Protein AF-A0A2G6J3D4-F1 (afdb_monomer_lite)

Foldseek 3Di:
DDPDPPVVVVVVVVVVVVCCVVVVVVVVVPPPPPDPPDPDDPPDDDDDDDDDDDDDDDDDDDDDDDDDDDDDDDDPPDDDDDDDDDDDDDDDDDDDDDDDDDDDDDDDDPDDPPPDPPDDPDLVPVVVVVPPAWKWKQQADDPPAWWFFADDDAAAAADDCCVHTVPGDTPDGHHRYHPDIWTFPHFYDHPRHTFKTFTWDADPVRDIDTGMTTCDDPPDHIDMDTPDD

Radius of gyration: 31.66 Å; chains: 1; bounding box: 60×83×90 Å

Structure (mmCIF, N/CA/C/O backbone):
data_AF-A0A2G6J3D4-F1
#
_entry.id   AF-A0A2G6J3D4-F1
#
loop_
_atom_site.group_PDB
_atom_site.id
_atom_site.type_symbol
_atom_site.label_atom_id
_atom_site.label_alt_id
_atom_site.label_comp_id
_atom_site.label_asym_id
_atom_site.label_entity_id
_atom_site.label_seq_id
_atom_site.pdbx_PDB_ins_code
_atom_site.Cartn_x
_atom_site.Cartn_y
_atom_site.Cartn_z
_atom_site.occupancy
_atom_site.B_iso_or_equiv
_atom_site.auth_seq_id
_atom_site.auth_comp_id
_atom_site.auth_asym_id
_atom_site.auth_atom_id
_atom_site.pdbx_PDB_model_num
ATOM 1 N N . MET A 1 1 ? -1.236 21.724 45.227 1.00 51.91 1 MET A N 1
ATOM 2 C CA . MET A 1 1 ? 0.135 21.160 45.211 1.00 51.91 1 MET A CA 1
ATOM 3 C C . MET A 1 1 ? 0.034 19.642 45.242 1.00 51.91 1 MET A C 1
ATOM 5 O O . MET A 1 1 ? -0.210 19.078 46.303 1.00 51.91 1 MET A O 1
ATOM 9 N N . ALA A 1 2 ? 0.128 18.982 44.087 1.00 61.84 2 ALA A N 1
ATOM 10 C CA . ALA A 1 2 ? 0.076 17.524 44.020 1.00 61.84 2 ALA A CA 1
ATOM 11 C C . ALA A 1 2 ? 1.350 16.939 44.653 1.00 61.84 2 ALA A C 1
ATOM 13 O O . ALA A 1 2 ? 2.460 17.276 44.238 1.00 61.84 2 ALA A O 1
ATOM 14 N N . ARG A 1 3 ? 1.206 16.084 45.676 1.00 68.69 3 ARG A N 1
ATOM 15 C CA . ARG A 1 3 ? 2.323 15.298 46.225 1.00 68.69 3 ARG A CA 1
ATOM 16 C C . ARG A 1 3 ? 2.725 14.264 45.182 1.00 68.69 3 ARG A C 1
ATOM 18 O O . ARG A 1 3 ? 2.211 13.150 45.169 1.00 68.69 3 ARG A O 1
ATOM 25 N N . MET A 1 4 ? 3.615 14.655 44.280 1.00 79.00 4 MET A N 1
ATOM 26 C CA . MET A 1 4 ? 4.152 13.752 43.276 1.00 79.00 4 MET A CA 1
ATOM 27 C C . MET A 1 4 ? 4.941 12.651 43.986 1.00 79.00 4 MET A C 1
ATOM 29 O O . MET A 1 4 ? 5.837 12.911 44.792 1.00 79.00 4 MET A O 1
ATOM 33 N N . ASN A 1 5 ? 4.530 11.408 43.750 1.00 82.69 5 ASN A N 1
ATOM 34 C CA . ASN A 1 5 ? 5.028 10.254 44.475 1.00 82.69 5 ASN A CA 1
ATOM 35 C C . ASN A 1 5 ? 6.523 10.076 44.168 1.00 82.69 5 ASN A C 1
ATOM 37 O O . ASN A 1 5 ? 6.907 9.948 43.005 1.00 82.69 5 ASN A O 1
ATOM 41 N N . LYS A 1 6 ? 7.378 10.060 45.199 1.00 87.62 6 LYS A N 1
ATOM 42 C CA . LYS A 1 6 ? 8.846 9.981 45.053 1.00 87.62 6 LYS A CA 1
ATOM 43 C C . LYS A 1 6 ? 9.282 8.793 44.181 1.00 87.62 6 LYS A C 1
ATOM 45 O O . LYS A 1 6 ? 10.283 8.876 43.480 1.00 87.62 6 LYS A O 1
ATOM 50 N N . ARG A 1 7 ? 8.488 7.715 44.177 1.00 87.56 7 ARG A N 1
ATOM 51 C CA . ARG A 1 7 ? 8.688 6.532 43.326 1.00 87.56 7 ARG A CA 1
ATOM 52 C C . ARG A 1 7 ? 8.512 6.824 41.830 1.00 87.56 7 ARG A C 1
ATOM 54 O O . ARG A 1 7 ? 9.299 6.330 41.035 1.00 87.56 7 ARG A O 1
ATOM 61 N N . LEU A 1 8 ? 7.549 7.667 41.453 1.00 90.06 8 LEU A N 1
ATOM 62 C CA . LEU A 1 8 ? 7.312 8.052 40.057 1.00 90.06 8 LEU A CA 1
ATOM 63 C C . LEU A 1 8 ? 8.479 8.879 39.500 1.00 90.06 8 LEU A C 1
ATOM 65 O O . LEU A 1 8 ? 8.914 8.659 38.375 1.00 90.06 8 LEU A O 1
ATOM 69 N N . LEU A 1 9 ? 9.031 9.783 40.316 1.00 90.06 9 LEU A N 1
ATOM 70 C CA . LEU A 1 9 ? 10.193 10.595 39.942 1.00 90.06 9 LEU A CA 1
ATOM 71 C C . LEU A 1 9 ? 11.435 9.739 39.659 1.00 90.06 9 LEU A C 1
ATOM 73 O O . LEU A 1 9 ? 12.157 10.006 38.703 1.00 90.06 9 LEU A O 1
ATOM 77 N N . ILE A 1 10 ? 11.653 8.686 40.452 1.00 93.62 10 ILE A N 1
ATOM 78 C CA . ILE A 1 10 ? 12.764 7.749 40.240 1.00 93.62 10 ILE A CA 1
ATOM 79 C C . ILE A 1 10 ? 12.568 6.965 38.935 1.00 93.62 10 ILE A C 1
ATOM 81 O O . ILE A 1 10 ? 13.510 6.851 38.157 1.00 93.62 10 ILE A O 1
ATOM 85 N N . ILE A 1 11 ? 11.354 6.479 38.655 1.00 93.19 11 ILE A N 1
ATOM 86 C CA . ILE A 1 11 ? 11.057 5.739 37.416 1.00 93.19 11 ILE A CA 1
ATOM 87 C C . ILE A 1 11 ? 11.283 6.625 36.184 1.00 93.19 11 ILE A C 1
ATOM 89 O O . ILE A 1 11 ? 11.946 6.201 35.241 1.00 93.19 11 ILE A O 1
ATOM 93 N N . LEU A 1 12 ? 10.799 7.871 36.212 1.00 93.94 12 LEU A N 1
ATOM 94 C CA . LEU A 1 12 ? 10.998 8.821 35.113 1.00 93.94 12 LEU A CA 1
ATOM 95 C C . LEU A 1 12 ? 12.480 9.149 34.895 1.00 93.94 12 LEU A C 1
ATOM 97 O O . LEU A 1 12 ? 12.926 9.205 33.751 1.00 93.94 12 LEU A O 1
ATOM 101 N N . ALA A 1 13 ? 13.255 9.314 35.970 1.00 94.56 13 ALA A N 1
ATOM 102 C CA . ALA A 1 13 ? 14.690 9.565 35.869 1.00 94.56 13 ALA A CA 1
ATOM 103 C C . ALA A 1 13 ? 15.438 8.378 35.241 1.00 94.56 13 ALA A C 1
ATOM 105 O O . ALA A 1 13 ? 16.264 8.575 34.351 1.00 94.56 13 ALA A O 1
ATOM 106 N N . VAL A 1 14 ? 15.117 7.144 35.646 1.00 95.81 14 VAL A N 1
ATOM 107 C CA . VAL A 1 14 ? 15.716 5.935 35.058 1.00 95.81 14 VAL A CA 1
ATOM 108 C C . VAL A 1 14 ? 15.348 5.810 33.578 1.00 95.81 14 VAL A C 1
ATOM 110 O O . VAL A 1 14 ? 16.225 5.544 32.759 1.00 95.81 14 VAL A O 1
ATOM 113 N N . PHE A 1 15 ? 14.086 6.067 33.215 1.00 94.75 15 PHE A N 1
ATOM 114 C CA . PHE A 1 15 ? 13.631 6.002 31.825 1.00 94.75 15 PHE A CA 1
ATOM 115 C C . PHE A 1 15 ? 14.317 7.053 30.945 1.00 94.75 15 PHE A C 1
ATOM 117 O O . PHE A 1 15 ? 14.749 6.739 29.840 1.00 94.75 15 PHE A O 1
ATOM 124 N N . ALA A 1 16 ? 14.485 8.281 31.445 1.00 94.25 16 ALA A N 1
ATOM 125 C CA . ALA A 1 16 ? 15.183 9.344 30.725 1.00 94.25 16 ALA A CA 1
ATOM 126 C C . ALA A 1 16 ? 16.657 8.992 30.463 1.00 94.25 16 ALA A C 1
ATOM 128 O O . ALA A 1 16 ? 17.141 9.181 29.349 1.00 94.25 16 ALA A O 1
ATOM 129 N N . VAL A 1 17 ? 17.361 8.426 31.451 1.00 94.56 17 VAL A N 1
ATOM 130 C CA . VAL A 1 17 ? 18.752 7.973 31.276 1.00 94.56 17 VAL A CA 1
ATOM 131 C C . VAL A 1 17 ? 18.833 6.848 30.244 1.00 94.56 17 VAL A C 1
ATOM 133 O O . VAL A 1 17 ? 19.664 6.908 29.339 1.00 94.56 17 VAL A O 1
ATOM 136 N N . TRP A 1 18 ? 17.944 5.854 30.329 1.00 92.44 18 TRP A N 1
ATOM 137 C CA . TRP A 1 18 ? 17.901 4.750 29.366 1.00 92.44 18 TRP A CA 1
ATOM 138 C C . TRP A 1 18 ? 17.589 5.231 27.948 1.00 92.44 18 TRP A C 1
ATOM 140 O O . TRP A 1 18 ? 18.206 4.770 26.992 1.00 92.44 18 TRP A O 1
ATOM 150 N N . PHE A 1 19 ? 16.681 6.200 27.813 1.00 92.12 19 PHE A N 1
ATOM 151 C CA . PHE A 1 19 ? 16.340 6.796 26.530 1.00 92.12 19 PHE A CA 1
ATOM 152 C C . PHE A 1 19 ? 17.537 7.531 25.922 1.00 92.12 19 PHE A C 1
ATOM 154 O O . PHE A 1 19 ? 17.851 7.287 24.766 1.00 92.12 19 PHE A O 1
ATOM 161 N N . VAL A 1 20 ? 18.259 8.356 26.690 1.00 89.62 20 VAL A N 1
ATOM 162 C CA . VAL A 1 20 ? 19.449 9.076 26.194 1.00 89.62 20 VAL A CA 1
ATOM 163 C C . VAL A 1 20 ? 20.563 8.112 25.778 1.00 89.62 20 VAL A C 1
ATOM 165 O O . VAL A 1 20 ? 21.155 8.292 24.715 1.00 89.62 20 VAL A O 1
ATOM 168 N N . VAL A 1 21 ? 20.828 7.067 26.569 1.00 86.56 21 VAL A N 1
ATOM 169 C CA . VAL A 1 21 ? 21.853 6.062 26.238 1.00 86.56 21 VAL A CA 1
ATOM 170 C C . VAL A 1 21 ? 21.442 5.243 25.011 1.00 86.56 21 VAL A C 1
ATOM 172 O O . VAL A 1 21 ? 22.241 5.079 24.092 1.00 86.56 21 VAL A O 1
ATOM 175 N N . GLY A 1 22 ? 20.190 4.781 24.951 1.00 84.12 22 GLY A N 1
ATOM 176 C CA . GLY A 1 22 ? 19.670 4.006 23.823 1.00 84.12 22 GLY A CA 1
ATOM 177 C C . GLY A 1 22 ? 19.647 4.803 22.518 1.00 84.12 22 GLY A C 1
ATOM 178 O O . GLY A 1 22 ? 20.176 4.338 21.509 1.00 84.12 22 GLY A O 1
ATOM 179 N N . TYR A 1 23 ? 19.112 6.030 22.545 1.00 80.50 23 TYR A N 1
ATOM 180 C CA . TYR A 1 23 ? 19.079 6.900 21.366 1.00 80.50 23 TYR A CA 1
ATOM 181 C C . TYR A 1 23 ? 20.485 7.324 20.925 1.00 80.50 23 TYR A C 1
ATOM 183 O O . TYR A 1 23 ? 20.772 7.327 19.727 1.00 80.50 23 TYR A O 1
ATOM 191 N N . GLY A 1 24 ? 21.384 7.640 21.864 1.00 73.31 24 GLY A N 1
ATOM 192 C CA . GLY A 1 24 ? 22.758 8.038 21.550 1.00 73.31 24 GLY A CA 1
ATOM 193 C C . GLY A 1 24 ? 23.539 6.957 20.797 1.00 73.31 24 GLY A C 1
ATOM 194 O O . GLY A 1 24 ? 24.234 7.263 19.829 1.00 73.31 24 GLY A O 1
ATOM 195 N N . VAL A 1 25 ? 23.368 5.683 21.168 1.00 73.69 25 VAL A N 1
ATOM 196 C CA . VAL A 1 25 ? 24.040 4.557 20.494 1.00 73.69 25 VAL A CA 1
ATOM 197 C C . VAL A 1 25 ? 23.510 4.349 19.072 1.00 73.69 25 VAL A C 1
ATOM 199 O O . VAL A 1 25 ? 24.303 4.131 18.157 1.00 73.69 25 VAL A O 1
ATOM 202 N N . THR A 1 26 ? 22.202 4.495 18.837 1.00 67.25 26 THR A N 1
ATOM 203 C CA . THR A 1 26 ? 21.648 4.401 17.473 1.00 67.25 26 THR A CA 1
ATOM 204 C C . THR A 1 26 ? 22.141 5.503 16.534 1.00 67.25 26 THR A C 1
ATOM 206 O O . THR A 1 26 ? 22.295 5.252 15.341 1.00 67.25 26 THR A O 1
ATOM 209 N N . TYR A 1 27 ? 22.447 6.700 17.045 1.00 63.00 27 TYR A N 1
ATOM 210 C CA . TYR A 1 27 ? 22.979 7.785 16.212 1.00 63.00 27 TYR A CA 1
ATOM 211 C C . TYR A 1 27 ? 24.455 7.592 15.829 1.00 63.00 27 TYR A C 1
ATOM 213 O O . TYR A 1 27 ? 24.865 8.037 14.756 1.00 63.00 27 TYR A O 1
ATOM 221 N N . LEU A 1 28 ? 25.245 6.886 16.645 1.00 57.41 28 LEU A N 1
ATOM 222 C CA . LEU A 1 28 ? 26.659 6.632 16.340 1.00 57.41 28 LEU A CA 1
ATOM 223 C C . LEU A 1 28 ? 26.864 5.582 15.235 1.00 57.41 28 LEU A C 1
ATOM 225 O O . LEU A 1 28 ? 27.875 5.628 14.543 1.00 57.41 28 LEU A O 1
ATOM 229 N N . VAL A 1 29 ? 25.903 4.680 15.010 1.00 57.94 29 VAL A N 1
ATOM 230 C CA . VAL A 1 29 ? 25.996 3.645 13.957 1.00 57.94 29 VAL A CA 1
ATOM 231 C C . VAL A 1 29 ? 25.564 4.167 12.574 1.00 57.94 29 VAL A C 1
ATOM 233 O O . VAL A 1 29 ? 25.936 3.601 11.552 1.00 57.94 29 VAL A O 1
ATOM 236 N N . VAL A 1 30 ? 24.840 5.290 12.511 1.00 54.59 30 VAL A N 1
ATOM 237 C CA . VAL A 1 30 ? 24.367 5.926 11.258 1.00 54.59 30 VAL A CA 1
ATOM 238 C C . VAL A 1 30 ? 25.272 7.098 10.837 1.00 54.59 30 VAL A C 1
ATOM 240 O O . VAL A 1 30 ? 24.863 7.995 10.111 1.00 54.59 30 VAL A O 1
ATOM 243 N N . SER A 1 31 ? 26.527 7.114 11.287 1.00 50.69 31 SER A N 1
ATOM 244 C CA . SER A 1 31 ? 27.520 8.116 10.868 1.00 50.69 31 SER A CA 1
ATOM 245 C C . SER A 1 31 ? 28.744 7.478 10.218 1.00 50.69 31 SER A C 1
ATOM 247 O O . SER A 1 31 ? 29.851 7.971 10.401 1.00 50.69 31 SER A O 1
ATOM 249 N N . ASP A 1 32 ? 28.559 6.393 9.461 1.00 49.47 32 ASP A N 1
ATOM 250 C CA . ASP A 1 32 ? 29.569 5.971 8.490 1.00 49.47 32 ASP A CA 1
ATOM 251 C C . ASP A 1 32 ? 29.311 6.743 7.180 1.00 49.47 32 ASP A C 1
ATOM 253 O O . ASP A 1 32 ? 28.344 6.433 6.467 1.00 49.47 32 ASP A O 1
ATOM 257 N N . PRO A 1 33 ? 30.064 7.822 6.881 1.00 57.75 33 PRO A N 1
ATOM 258 C CA . PRO A 1 33 ? 29.996 8.469 5.585 1.00 57.75 33 PRO A CA 1
ATOM 259 C C . PRO A 1 33 ? 30.490 7.453 4.558 1.00 57.75 33 PRO A C 1
ATOM 261 O O . PRO A 1 33 ? 31.688 7.227 4.407 1.00 57.75 33 PRO A O 1
ATOM 264 N N . GLY A 1 34 ? 29.540 6.810 3.874 1.00 58.75 34 GLY A N 1
ATOM 265 C CA . GLY A 1 34 ? 29.844 5.886 2.791 1.00 58.75 34 GLY A CA 1
ATOM 266 C C . GLY A 1 34 ? 30.882 6.504 1.845 1.00 58.75 34 GLY A C 1
ATOM 267 O O . GLY A 1 34 ? 30.816 7.709 1.585 1.00 58.75 34 GLY A O 1
ATOM 268 N N . PRO A 1 35 ? 31.846 5.707 1.355 1.00 63.84 35 PRO A N 1
ATOM 269 C CA . PRO A 1 35 ? 33.002 6.216 0.635 1.00 63.84 35 PRO A CA 1
ATOM 270 C C . PRO A 1 35 ? 32.539 7.096 -0.523 1.00 63.84 35 PRO A C 1
ATOM 272 O O . PRO A 1 35 ? 31.742 6.656 -1.360 1.00 63.84 35 PRO A O 1
ATOM 275 N N . GLU A 1 36 ? 33.027 8.339 -0.550 1.00 52.88 36 GLU A N 1
ATOM 276 C CA . GLU A 1 36 ? 32.899 9.232 -1.695 1.00 52.88 36 GLU A CA 1
ATOM 277 C C . GLU A 1 36 ? 33.278 8.444 -2.946 1.00 52.88 36 GLU A C 1
ATOM 279 O O . GLU A 1 36 ? 34.435 8.074 -3.156 1.00 52.88 36 GLU A O 1
ATOM 284 N N . ARG A 1 37 ? 32.280 8.142 -3.779 1.00 54.28 37 ARG A N 1
ATOM 285 C CA . ARG A 1 37 ? 32.533 7.614 -5.112 1.00 54.28 37 ARG A CA 1
ATOM 286 C C . ARG A 1 37 ? 33.239 8.715 -5.882 1.00 54.28 37 ARG A C 1
ATOM 288 O O . ARG A 1 37 ? 32.597 9.638 -6.375 1.00 54.28 37 ARG A O 1
ATOM 295 N N . THR A 1 38 ? 34.557 8.597 -5.985 1.00 71.31 38 THR A N 1
ATOM 296 C CA . THR A 1 38 ? 35.348 9.321 -6.970 1.00 71.31 38 THR A CA 1
ATOM 297 C C . THR A 1 38 ? 34.689 9.105 -8.336 1.00 71.31 38 THR A C 1
ATOM 299 O O . THR A 1 38 ? 34.501 7.949 -8.731 1.00 71.31 38 THR A O 1
ATOM 302 N N . PRO A 1 39 ? 34.275 10.163 -9.053 1.00 61.38 39 PRO A N 1
ATOM 303 C CA . PRO A 1 39 ? 33.737 10.006 -10.393 1.00 61.38 39 PRO A CA 1
ATOM 304 C C . PRO A 1 39 ? 34.817 9.361 -11.263 1.00 61.38 39 PRO A C 1
ATOM 306 O O . PRO A 1 39 ? 35.924 9.884 -11.387 1.00 61.38 39 PRO A O 1
ATOM 309 N N . ALA A 1 40 ? 34.506 8.187 -11.812 1.00 58.06 40 ALA A N 1
ATOM 310 C CA . ALA A 1 40 ? 35.390 7.490 -12.729 1.00 58.06 40 ALA A CA 1
ATOM 311 C C . ALA A 1 40 ? 35.724 8.425 -13.898 1.00 58.06 40 ALA A C 1
ATOM 313 O O . ALA A 1 40 ? 34.827 8.982 -14.538 1.00 58.06 40 ALA A O 1
ATOM 314 N N . ALA A 1 41 ? 37.020 8.616 -14.143 1.00 64.31 41 ALA A N 1
ATOM 315 C CA . ALA A 1 41 ? 37.507 9.368 -15.285 1.00 64.31 41 ALA A CA 1
ATOM 316 C C . ALA A 1 41 ? 36.928 8.768 -16.582 1.00 64.31 41 ALA A C 1
ATOM 318 O O . ALA A 1 41 ? 36.895 7.540 -16.716 1.00 64.31 41 ALA A O 1
ATOM 319 N N . PRO A 1 42 ? 36.477 9.599 -17.538 1.00 59.66 42 PRO A N 1
ATOM 320 C CA . PRO A 1 42 ? 35.978 9.108 -18.811 1.00 59.66 42 PRO A CA 1
ATOM 321 C C . PRO A 1 42 ? 37.102 8.362 -19.530 1.00 59.66 42 PRO A C 1
ATOM 323 O O . PRO A 1 42 ? 38.126 8.939 -19.898 1.00 59.66 42 PRO A O 1
ATOM 326 N N . THR A 1 43 ? 36.920 7.056 -19.707 1.00 58.53 43 THR A N 1
ATOM 327 C CA . THR A 1 43 ? 37.820 6.223 -20.500 1.00 58.53 43 THR A CA 1
ATOM 328 C C . THR A 1 43 ? 37.548 6.533 -21.969 1.00 58.53 43 THR A C 1
ATOM 330 O O . THR A 1 43 ? 36.624 5.999 -22.575 1.00 58.53 43 THR A O 1
ATOM 333 N N . VAL A 1 44 ? 38.315 7.471 -22.525 1.00 58.00 44 VAL A N 1
ATOM 334 C CA . VAL A 1 44 ? 38.368 7.726 -23.967 1.00 58.00 44 VAL A CA 1
ATOM 335 C C . VAL A 1 44 ? 39.123 6.555 -24.592 1.00 58.00 44 VAL A C 1
ATOM 337 O O . VAL A 1 44 ? 40.336 6.436 -24.431 1.00 58.00 44 VAL A O 1
ATOM 340 N N . GLY A 1 45 ? 38.391 5.652 -25.242 1.00 57.66 45 GLY A N 1
ATOM 341 C CA . GLY A 1 45 ? 38.985 4.597 -26.056 1.00 57.66 45 GLY A CA 1
ATOM 342 C C . GLY A 1 45 ? 39.672 5.202 -27.287 1.00 57.66 45 GLY A C 1
ATOM 343 O O . GLY A 1 45 ? 39.090 6.092 -27.914 1.00 57.66 45 GLY A O 1
ATOM 344 N N . PRO A 1 46 ? 40.892 4.766 -27.634 1.00 65.62 46 PRO A N 1
ATOM 345 C CA . PRO A 1 46 ? 41.476 5.064 -28.927 1.00 65.62 46 PRO A CA 1
ATOM 346 C C . PRO A 1 46 ? 40.841 4.138 -29.971 1.00 65.62 46 PRO A C 1
ATOM 348 O O . PRO A 1 46 ? 4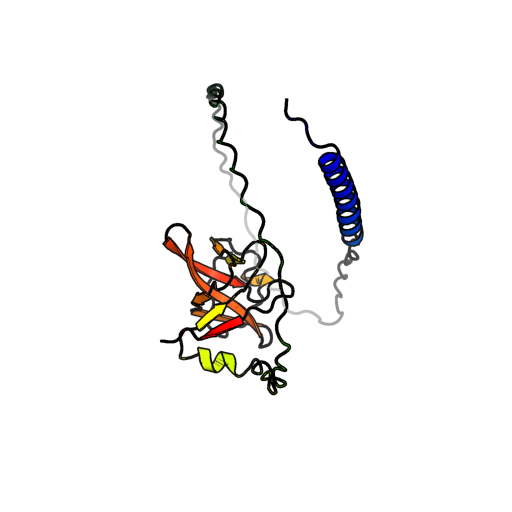0.575 2.978 -29.672 1.00 65.62 46 PRO A O 1
ATOM 351 N N . ASP A 1 47 ? 40.611 4.683 -31.165 1.00 48.97 47 ASP A N 1
ATOM 352 C CA . ASP A 1 47 ? 40.352 4.010 -32.452 1.00 48.97 47 ASP A CA 1
ATOM 353 C C . ASP A 1 47 ? 38.999 4.367 -33.084 1.00 48.97 47 ASP A C 1
ATOM 355 O O . ASP A 1 47 ? 37.943 3.839 -32.744 1.00 48.97 47 ASP A O 1
ATOM 359 N N . GLY A 1 48 ? 39.057 5.266 -34.072 1.00 43.19 48 GLY A N 1
ATOM 360 C CA . GLY A 1 48 ? 37.940 5.573 -34.965 1.00 43.19 48 GLY A CA 1
ATOM 361 C C . GLY A 1 48 ? 38.104 6.906 -35.688 1.00 43.19 48 GLY A C 1
ATOM 362 O O . GLY A 1 48 ? 37.557 7.916 -35.263 1.00 43.19 48 GLY A O 1
ATOM 363 N N . ALA A 1 49 ? 38.900 6.893 -36.755 1.00 51.19 49 ALA A N 1
ATOM 364 C CA . ALA A 1 49 ? 39.251 8.015 -37.626 1.00 51.19 49 ALA A CA 1
ATOM 365 C C . ALA A 1 49 ? 38.038 8.595 -38.417 1.00 51.19 49 ALA A C 1
ATOM 367 O O . ALA A 1 49 ? 36.951 8.019 -38.383 1.00 51.19 49 ALA A O 1
ATOM 368 N N . PRO A 1 50 ? 38.211 9.751 -39.094 1.00 60.84 50 PRO A N 1
ATOM 369 C CA . PRO A 1 50 ? 37.170 10.749 -39.338 1.00 60.84 50 PRO A CA 1
ATOM 370 C C . PRO A 1 50 ? 36.432 10.552 -40.662 1.00 60.84 50 PRO A C 1
ATOM 372 O O . PRO A 1 50 ? 37.035 10.107 -41.631 1.00 60.84 50 PRO A O 1
ATOM 375 N N . ASP A 1 51 ? 35.186 11.030 -40.741 1.00 40.66 51 ASP A N 1
ATOM 376 C CA . ASP A 1 51 ? 34.640 11.465 -42.025 1.00 40.66 51 ASP A CA 1
ATOM 377 C C . ASP A 1 51 ? 33.581 12.572 -41.916 1.00 40.66 51 ASP A C 1
ATOM 379 O O . ASP A 1 51 ? 32.704 12.572 -41.055 1.00 40.66 51 ASP A O 1
ATOM 383 N N . ALA A 1 52 ? 33.704 13.489 -42.877 1.00 45.88 52 ALA A N 1
ATOM 384 C CA . ALA A 1 52 ? 32.729 14.449 -43.387 1.00 45.88 52 ALA A CA 1
ATOM 385 C C . ALA A 1 52 ? 32.262 15.607 -42.481 1.00 45.88 52 ALA A C 1
ATOM 387 O O . ALA A 1 52 ? 31.247 15.576 -41.787 1.00 45.88 52 ALA A O 1
ATOM 388 N N . ALA A 1 53 ? 32.968 16.724 -42.661 1.00 49.25 53 ALA A N 1
ATOM 389 C CA . ALA A 1 53 ? 32.491 18.072 -42.412 1.00 49.25 53 ALA A CA 1
ATOM 390 C C . ALA A 1 53 ? 31.207 18.390 -43.205 1.00 49.25 53 ALA A C 1
ATOM 392 O O . ALA A 1 53 ? 31.190 18.289 -44.431 1.00 49.25 53 ALA A O 1
ATOM 393 N N . VAL A 1 54 ? 30.181 18.904 -42.523 1.00 51.38 54 VAL A N 1
ATOM 394 C CA . VAL A 1 54 ? 29.186 19.797 -43.133 1.00 51.38 54 VAL A CA 1
ATOM 395 C C . VAL A 1 54 ? 29.062 21.024 -42.242 1.00 51.38 54 VAL A C 1
ATOM 397 O O . VAL A 1 54 ? 28.507 20.991 -41.145 1.00 51.38 54 VAL A O 1
ATOM 400 N N . ALA A 1 55 ? 29.645 22.113 -42.730 1.00 49.34 55 ALA A N 1
ATOM 401 C CA . ALA A 1 55 ? 29.481 23.446 -42.193 1.00 49.34 55 ALA A CA 1
ATOM 402 C C . ALA A 1 55 ? 28.051 23.933 -42.460 1.00 49.34 55 ALA A C 1
ATOM 404 O O . ALA A 1 55 ? 27.648 24.057 -43.614 1.00 49.34 55 ALA A O 1
ATOM 405 N N . HIS A 1 56 ? 27.320 24.292 -41.406 1.00 48.22 56 HIS A N 1
ATOM 406 C CA . HIS A 1 56 ? 26.219 25.240 -41.528 1.00 48.22 56 HIS A CA 1
ATOM 407 C C . HIS A 1 56 ? 26.410 26.394 -40.551 1.00 48.22 56 HIS A C 1
ATOM 409 O O . HIS A 1 56 ? 26.669 26.233 -39.360 1.00 48.22 56 HIS A O 1
ATOM 415 N N . ALA A 1 57 ? 26.375 27.573 -41.155 1.00 41.28 57 ALA A N 1
ATOM 416 C CA . ALA A 1 57 ? 26.775 28.848 -40.622 1.00 41.28 57 ALA A CA 1
ATOM 417 C C . ALA A 1 57 ? 25.801 29.382 -39.564 1.00 41.28 57 ALA A C 1
ATOM 419 O O . ALA A 1 57 ? 24.584 29.302 -39.714 1.00 41.28 57 ALA A O 1
ATOM 420 N N . ARG A 1 58 ? 26.371 30.032 -38.544 1.00 49.34 58 ARG A N 1
ATOM 421 C CA . ARG A 1 58 ? 25.743 31.162 -37.843 1.00 49.34 58 ARG A CA 1
ATOM 422 C C . ARG A 1 58 ? 25.655 32.347 -38.810 1.00 49.34 58 ARG A C 1
ATOM 424 O O . ARG A 1 58 ? 26.620 32.594 -39.534 1.00 49.34 58 ARG A O 1
ATOM 431 N N . PRO A 1 59 ? 24.534 33.076 -38.824 1.00 52.16 59 PRO A N 1
ATOM 432 C CA . PRO A 1 59 ? 24.442 34.333 -38.063 1.00 52.16 59 PRO A CA 1
ATOM 433 C C . PRO A 1 59 ? 23.033 34.502 -37.443 1.00 52.16 59 PRO A C 1
ATOM 435 O O . PRO A 1 59 ? 22.137 33.723 -37.726 1.00 52.16 59 PRO A O 1
ATOM 438 N N . GLY A 1 60 ? 22.726 35.452 -36.568 1.00 37.84 60 GLY A N 1
ATOM 439 C CA . GLY A 1 60 ? 23.437 36.640 -36.136 1.00 37.84 60 GLY A CA 1
ATOM 440 C C . GLY A 1 60 ? 22.853 37.164 -34.821 1.00 37.84 60 GLY A C 1
ATOM 441 O O . GLY A 1 60 ? 21.996 36.538 -34.198 1.00 37.84 60 GLY A O 1
ATOM 442 N N . ALA A 1 61 ? 23.424 38.283 -34.403 1.00 49.75 61 ALA A N 1
ATOM 443 C CA . ALA A 1 61 ? 23.155 39.014 -33.182 1.00 49.75 61 ALA A CA 1
ATOM 444 C C . ALA A 1 61 ? 21.906 39.914 -33.286 1.00 49.75 61 ALA A C 1
ATOM 446 O O . ALA A 1 61 ? 21.305 40.037 -34.351 1.00 49.75 61 ALA A O 1
ATOM 447 N N . ASP A 1 62 ? 21.637 40.591 -32.164 1.00 42.41 62 ASP A N 1
ATOM 448 C CA . ASP A 1 62 ? 20.779 41.774 -31.997 1.00 42.41 62 ASP A CA 1
ATOM 449 C C . ASP A 1 62 ? 19.275 41.431 -31.854 1.00 42.41 62 ASP A C 1
ATOM 451 O O . ASP A 1 62 ? 18.751 40.561 -32.528 1.00 42.41 62 ASP A O 1
ATOM 455 N N . THR A 1 63 ? 18.479 41.998 -30.945 1.00 45.53 63 THR A N 1
ATOM 456 C CA . THR A 1 63 ? 18.513 43.318 -30.315 1.00 45.53 63 THR A CA 1
ATOM 457 C C . THR A 1 63 ? 17.743 43.289 -28.984 1.00 45.53 63 THR A C 1
ATOM 459 O O . THR A 1 63 ? 16.824 42.501 -28.776 1.00 45.53 63 THR A O 1
ATOM 462 N N . ALA A 1 64 ? 18.139 44.198 -28.098 1.00 47.94 64 ALA A N 1
ATOM 463 C CA . ALA A 1 64 ? 17.532 44.560 -26.826 1.00 47.94 64 ALA A CA 1
ATOM 464 C C . ALA A 1 64 ? 16.013 44.827 -26.843 1.00 47.94 64 ALA A C 1
ATOM 466 O O . ALA A 1 64 ? 15.485 45.414 -27.782 1.00 47.94 64 ALA A O 1
ATOM 467 N N . ALA A 1 65 ? 15.363 44.570 -25.704 1.00 47.59 65 ALA A N 1
ATOM 468 C CA . ALA A 1 65 ? 14.266 45.405 -25.213 1.00 47.59 65 ALA A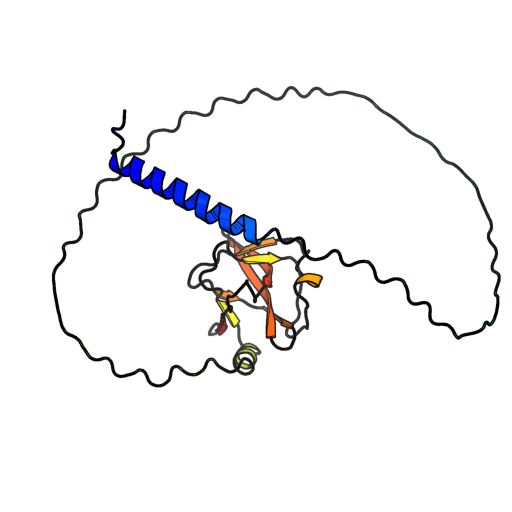 CA 1
ATOM 469 C C . ALA A 1 65 ? 14.196 45.326 -23.681 1.00 47.59 65 ALA A C 1
ATOM 471 O O . ALA A 1 65 ? 13.706 44.368 -23.091 1.00 47.59 65 ALA A O 1
ATOM 472 N N . SER A 1 66 ? 14.754 46.364 -23.067 1.00 52.09 66 SER A N 1
ATOM 473 C CA . SER A 1 66 ? 14.664 46.712 -21.656 1.00 52.09 66 SER A CA 1
ATOM 474 C C . SER A 1 66 ? 13.450 47.628 -21.462 1.00 52.09 66 SER A C 1
ATOM 476 O O . SER A 1 66 ? 13.385 48.658 -22.129 1.00 52.09 66 SER A O 1
ATOM 478 N N . ALA A 1 67 ? 12.501 47.255 -20.596 1.00 43.94 67 ALA A N 1
ATOM 479 C CA . ALA A 1 67 ? 11.482 48.114 -19.959 1.00 43.94 67 ALA A CA 1
ATOM 480 C C . ALA A 1 67 ? 10.655 47.221 -19.005 1.00 43.94 67 ALA A C 1
ATOM 482 O O . ALA A 1 67 ? 9.999 46.298 -19.472 1.00 43.94 67 ALA A O 1
ATOM 483 N N . ALA A 1 68 ? 10.783 47.303 -17.674 1.00 54.19 68 ALA A N 1
ATOM 484 C CA . ALA A 1 68 ? 10.215 48.293 -16.731 1.00 54.19 68 ALA A CA 1
ATOM 485 C C . ALA A 1 68 ? 9.200 47.564 -15.801 1.00 54.19 68 ALA A C 1
ATOM 487 O O . ALA A 1 68 ? 8.772 46.469 -16.159 1.00 54.19 68 ALA A O 1
ATOM 488 N N . PRO A 1 69 ? 8.704 48.136 -14.684 1.00 57.19 69 PRO A N 1
ATOM 489 C CA . PRO A 1 69 ? 9.283 49.104 -13.752 1.00 57.19 69 PRO A CA 1
ATOM 490 C C . PRO A 1 69 ? 9.363 48.562 -12.303 1.00 57.19 69 PRO A C 1
ATOM 492 O O . PRO A 1 69 ? 8.606 47.687 -11.885 1.00 57.19 69 PRO A O 1
ATOM 495 N N . SER A 1 70 ? 10.237 49.170 -11.503 1.00 49.16 70 SER A N 1
ATOM 496 C CA . SER A 1 70 ? 10.145 49.152 -10.042 1.00 49.16 70 SER A CA 1
ATOM 497 C C . SER A 1 70 ? 8.950 49.995 -9.591 1.00 49.16 70 SER A C 1
ATOM 499 O O . SER A 1 70 ? 8.857 51.162 -9.971 1.00 49.16 70 SER A O 1
ATOM 501 N N . VAL A 1 71 ? 8.082 49.439 -8.743 1.00 58.88 71 VAL A N 1
ATOM 502 C CA . VAL A 1 71 ? 7.189 50.221 -7.877 1.00 58.88 71 VAL A CA 1
ATOM 503 C C . VAL A 1 71 ? 7.278 49.705 -6.447 1.00 58.88 71 VAL A C 1
ATOM 505 O O . VAL A 1 71 ? 6.861 48.599 -6.114 1.00 58.88 71 VAL A O 1
ATOM 508 N N . ASP A 1 72 ? 7.886 50.565 -5.643 1.00 49.47 72 ASP A N 1
ATOM 509 C CA . ASP A 1 72 ? 7.781 50.679 -4.199 1.00 49.47 72 ASP A CA 1
ATOM 510 C C . ASP A 1 72 ? 6.386 51.223 -3.841 1.00 49.47 72 ASP A C 1
ATOM 512 O O . ASP A 1 72 ? 5.957 52.221 -4.420 1.00 49.47 72 ASP A O 1
ATOM 516 N N . ALA A 1 73 ? 5.670 50.569 -2.925 1.00 47.66 73 ALA A N 1
ATOM 517 C CA . ALA A 1 73 ? 4.559 51.164 -2.178 1.00 47.66 73 ALA A CA 1
ATOM 518 C C . ALA A 1 73 ? 4.169 50.238 -1.021 1.00 47.66 73 ALA A C 1
ATOM 520 O O . ALA A 1 73 ? 3.635 49.144 -1.210 1.00 47.66 73 ALA A O 1
ATOM 521 N N . GLY A 1 74 ? 4.473 50.691 0.191 1.00 51.91 74 GLY A N 1
ATOM 522 C CA . GLY A 1 74 ? 4.236 49.964 1.423 1.00 51.91 74 GLY A CA 1
ATOM 523 C C . GLY A 1 74 ? 2.770 49.679 1.745 1.00 51.91 74 GLY A C 1
ATOM 524 O O . GLY A 1 74 ? 1.853 50.424 1.411 1.00 51.91 74 GLY A O 1
ATOM 525 N N . ALA A 1 75 ? 2.594 48.626 2.533 1.00 48.06 75 ALA A N 1
ATOM 526 C CA . ALA A 1 75 ? 1.525 48.528 3.509 1.00 48.06 75 ALA A CA 1
ATOM 527 C C . ALA A 1 75 ? 2.088 47.789 4.726 1.00 48.06 75 ALA A C 1
ATOM 529 O O . ALA A 1 75 ? 2.253 46.570 4.721 1.00 48.06 75 ALA A O 1
ATOM 530 N N . VAL A 1 76 ? 2.421 48.550 5.770 1.00 54.56 76 VAL A N 1
ATOM 531 C CA . VAL A 1 76 ? 2.621 48.009 7.115 1.00 54.56 76 VAL A CA 1
ATOM 532 C C . VAL A 1 76 ? 1.258 47.500 7.572 1.00 54.56 76 VAL A C 1
ATOM 534 O O . VAL A 1 76 ? 0.420 48.271 8.036 1.00 54.56 76 VAL A O 1
ATOM 537 N N . VAL A 1 77 ? 1.005 46.205 7.393 1.00 52.81 77 VAL A N 1
ATOM 538 C CA . VAL A 1 77 ? -0.134 45.548 8.030 1.00 52.81 77 VAL A CA 1
ATOM 539 C C . VAL A 1 77 ? 0.279 45.268 9.467 1.00 52.81 77 VAL A C 1
ATOM 541 O O . VAL A 1 77 ? 1.029 44.337 9.755 1.00 52.81 77 VAL A O 1
ATOM 544 N N . VAL A 1 78 ? -0.185 46.135 10.364 1.00 56.75 78 VAL A N 1
ATOM 545 C CA . VAL A 1 78 ? -0.167 45.920 11.810 1.00 56.75 78 VAL A CA 1
ATOM 546 C C . VAL A 1 78 ? -0.934 44.629 12.088 1.00 56.75 78 VAL A C 1
ATOM 548 O O . VAL A 1 78 ? -2.148 44.567 11.894 1.00 56.75 78 VAL A O 1
ATOM 551 N N . ALA A 1 79 ? -0.223 43.581 12.499 1.00 55.72 79 ALA A N 1
ATOM 552 C CA . ALA A 1 79 ? -0.854 42.362 12.979 1.00 55.72 79 ALA A CA 1
ATOM 553 C C . ALA A 1 79 ? -1.559 42.662 14.319 1.00 55.72 79 ALA A C 1
ATOM 555 O O . ALA A 1 79 ? -0.938 43.260 15.202 1.00 55.72 79 ALA A O 1
ATOM 556 N N . PRO A 1 80 ? -2.838 42.282 14.490 1.00 61.03 80 PRO A N 1
ATOM 557 C CA . PRO A 1 80 ? -3.524 42.416 15.767 1.00 61.03 80 PRO A CA 1
ATOM 558 C C . PRO A 1 80 ? -2.844 41.539 16.825 1.00 61.03 80 PRO A C 1
ATOM 560 O O . PRO A 1 80 ? -2.472 40.395 16.556 1.00 61.03 80 PRO A O 1
ATOM 563 N N . SER A 1 81 ? -2.676 42.094 18.025 1.00 62.72 81 SER A N 1
ATOM 564 C CA . SER A 1 81 ? -2.140 41.407 19.200 1.00 62.72 81 SER A CA 1
ATOM 565 C C . SER A 1 81 ? -2.854 40.068 19.443 1.00 62.72 81 SER A C 1
ATOM 567 O O . SER A 1 81 ? -4.073 39.994 19.259 1.00 62.72 81 SER A O 1
ATOM 569 N N . PRO A 1 82 ? -2.136 39.017 19.879 1.00 60.69 82 PRO A N 1
ATOM 570 C CA . PRO A 1 82 ? -2.756 37.745 20.220 1.00 60.69 82 PRO A CA 1
ATOM 571 C C . PRO A 1 82 ? -3.745 37.953 21.370 1.00 60.69 82 PRO A C 1
ATOM 573 O O . PRO A 1 82 ? -3.376 38.427 22.441 1.00 60.69 82 PRO A O 1
ATOM 576 N N . GLN A 1 83 ? -5.014 37.631 21.121 1.00 64.88 83 GLN A N 1
ATOM 577 C CA . GLN A 1 83 ? -6.017 37.515 22.171 1.00 64.88 83 GLN A CA 1
ATOM 578 C C . GLN A 1 83 ? -5.616 36.360 23.090 1.00 64.88 83 GLN A C 1
ATOM 580 O O . GLN A 1 83 ? -5.366 35.249 22.616 1.00 64.88 83 GLN A O 1
ATOM 585 N N . ASP A 1 84 ? -5.548 36.642 24.389 1.00 61.94 84 ASP A N 1
ATOM 586 C CA . ASP A 1 84 ? -5.332 35.643 25.428 1.00 61.94 84 ASP A CA 1
ATOM 587 C C . ASP A 1 84 ? -6.342 34.500 25.284 1.00 61.94 84 ASP A C 1
ATOM 589 O O . ASP A 1 84 ? -7.560 34.703 25.277 1.00 61.94 84 ASP A O 1
ATOM 593 N N . ALA A 1 85 ? -5.822 33.282 25.150 1.00 59.06 85 ALA A N 1
ATOM 594 C CA . ALA A 1 85 ? -6.635 32.081 25.147 1.00 59.06 85 ALA A CA 1
ATOM 595 C C . ALA A 1 85 ? -7.226 31.857 26.554 1.00 59.06 85 ALA A C 1
ATOM 597 O O . ALA A 1 85 ? -6.498 31.972 27.546 1.00 59.06 85 ALA A O 1
ATOM 598 N N . PRO A 1 86 ? -8.521 31.511 26.671 1.00 66.94 86 PRO A N 1
ATOM 599 C CA . PRO A 1 86 ? -9.119 31.168 27.953 1.00 66.94 86 PRO A CA 1
ATOM 600 C C . PRO A 1 86 ? -8.407 29.957 28.567 1.00 66.94 86 PRO A C 1
ATOM 602 O O . PRO A 1 86 ? -8.080 28.988 27.878 1.00 66.94 86 PRO A O 1
ATOM 605 N N . SER A 1 87 ? -8.154 30.033 29.873 1.00 64.25 87 SER A N 1
ATOM 606 C CA . SER A 1 87 ? -7.498 28.976 30.641 1.00 64.25 87 SER A CA 1
ATOM 607 C C . SER A 1 87 ? -8.245 27.640 30.504 1.00 64.25 87 SER A C 1
ATOM 609 O O . SER A 1 87 ? -9.479 27.636 30.511 1.00 64.25 87 SER A O 1
ATOM 611 N N . PRO A 1 88 ? -7.533 26.503 30.403 1.00 63.62 88 PRO A N 1
ATOM 612 C CA . PRO A 1 88 ? -8.172 25.196 30.346 1.00 63.62 88 PRO A CA 1
ATOM 613 C C . PRO A 1 88 ? -8.944 24.941 31.645 1.00 63.62 88 PRO A C 1
ATOM 615 O O . PRO A 1 88 ? -8.381 25.015 32.736 1.00 63.62 88 PRO A O 1
ATOM 618 N N . GLN A 1 89 ? -10.243 24.668 31.516 1.00 69.19 89 GLN A N 1
ATOM 619 C CA . GLN A 1 89 ? -11.064 24.161 32.609 1.00 69.19 89 GLN A CA 1
ATOM 620 C C . GLN A 1 89 ? -10.550 22.776 33.012 1.00 69.19 89 GLN A C 1
ATOM 622 O O . GLN A 1 89 ? -10.362 21.907 32.157 1.00 69.19 89 GLN A O 1
ATOM 627 N N . ASP A 1 90 ? -10.319 22.595 34.311 1.00 61.94 90 ASP A N 1
ATOM 628 C CA . ASP A 1 90 ? -9.911 21.326 34.903 1.00 61.94 90 ASP A CA 1
ATOM 629 C C . ASP A 1 90 ? -10.897 20.209 34.534 1.00 61.94 90 ASP A C 1
ATOM 631 O O . ASP A 1 90 ? -12.105 20.303 34.770 1.00 61.94 90 ASP A O 1
ATOM 635 N N . ALA A 1 91 ? -10.367 19.134 33.953 1.00 59.75 91 ALA A N 1
ATOM 636 C CA . ALA A 1 91 ? -11.121 17.919 33.699 1.00 59.75 91 ALA A CA 1
ATOM 637 C C . ALA A 1 91 ? -11.394 17.178 35.025 1.00 59.75 91 ALA A C 1
ATOM 639 O O . ALA A 1 91 ? -10.505 17.106 35.879 1.00 59.75 91 ALA A O 1
ATOM 640 N N . PRO A 1 92 ? -12.593 16.595 35.212 1.00 64.75 92 PRO A N 1
ATOM 641 C CA . PRO A 1 92 ? -12.895 15.774 36.378 1.00 64.75 92 PRO A CA 1
ATOM 642 C C . PRO A 1 92 ? -11.983 14.539 36.433 1.00 64.75 92 PRO A C 1
ATOM 644 O O . PRO A 1 92 ? -11.764 13.861 35.429 1.00 64.75 92 PRO A O 1
ATOM 647 N N . SER A 1 93 ? -11.450 14.258 37.623 1.00 62.59 93 SER A N 1
ATOM 648 C CA . SER A 1 93 ? -10.576 13.118 37.905 1.00 62.59 93 SER A CA 1
ATOM 649 C C . SER A 1 93 ? -11.235 11.780 37.530 1.00 62.59 93 SER A C 1
ATOM 651 O O . SER A 1 93 ? -12.402 11.574 37.873 1.00 62.59 93 SER A O 1
ATOM 653 N N . PRO A 1 94 ? -10.512 10.839 36.895 1.00 58.97 94 PRO A N 1
ATOM 654 C CA . PRO A 1 94 ? -11.023 9.492 36.669 1.00 58.97 94 PRO A CA 1
ATOM 655 C C . PRO A 1 94 ? -11.199 8.763 38.008 1.00 58.97 94 PRO A C 1
ATOM 657 O O . PRO A 1 94 ? -10.287 8.730 38.834 1.00 58.97 94 PRO A O 1
ATOM 660 N N . GLN A 1 95 ? -12.394 8.209 38.221 1.00 64.94 95 GLN A N 1
ATOM 661 C CA . GLN A 1 95 ? -12.696 7.313 39.335 1.00 64.94 95 GLN A CA 1
ATOM 662 C C . GLN A 1 95 ? -11.898 6.013 39.185 1.00 64.94 95 GLN A C 1
ATOM 664 O O . GLN A 1 95 ? -11.858 5.428 38.101 1.00 64.94 95 GLN A O 1
ATOM 669 N N . ASP A 1 96 ? -11.280 5.579 40.283 1.00 54.59 96 ASP A N 1
ATOM 670 C CA . ASP A 1 96 ? -10.563 4.312 40.391 1.00 54.59 96 ASP A CA 1
ATOM 671 C C . ASP A 1 96 ? -11.466 3.132 40.002 1.00 54.59 96 ASP A C 1
ATOM 673 O O . ASP A 1 96 ? -12.547 2.936 40.563 1.00 54.59 96 ASP A O 1
ATOM 677 N N . ALA A 1 97 ? -11.002 2.330 39.043 1.00 55.34 97 ALA A N 1
ATOM 678 C CA . ALA A 1 97 ? -11.610 1.050 38.715 1.00 55.34 97 ALA A CA 1
ATOM 679 C C . ALA A 1 97 ? -11.140 -0.025 39.718 1.00 55.34 97 ALA A C 1
ATOM 681 O O . ALA A 1 97 ? -9.959 -0.048 40.077 1.00 55.34 97 ALA A O 1
ATOM 682 N N . PRO A 1 98 ? -12.032 -0.925 40.169 1.00 58.16 98 PRO A N 1
ATOM 683 C CA . PRO A 1 98 ? -11.681 -1.999 41.091 1.00 58.16 98 PRO A CA 1
ATOM 684 C C . PRO A 1 98 ? -10.756 -3.035 40.436 1.00 58.16 98 PRO A C 1
ATOM 686 O O . PRO A 1 98 ? -10.939 -3.418 39.280 1.00 58.16 98 PRO A O 1
ATOM 689 N N . SER A 1 99 ? -9.768 -3.496 41.206 1.00 50.94 99 SER A N 1
ATOM 690 C CA . SER A 1 99 ? -8.820 -4.548 40.832 1.00 50.94 99 SER A CA 1
ATOM 691 C C . SER A 1 99 ? -9.528 -5.868 40.491 1.00 50.94 99 SER A C 1
ATOM 693 O O . SER A 1 99 ? -10.379 -6.300 41.273 1.00 50.94 99 SER A O 1
ATOM 695 N N . PRO A 1 100 ? -9.154 -6.562 39.401 1.00 55.12 100 PRO A N 1
ATOM 696 C CA . PRO A 1 100 ? -9.557 -7.941 39.197 1.00 55.12 100 PRO A CA 1
ATOM 697 C C . PRO A 1 100 ? -8.754 -8.873 40.110 1.00 55.12 100 PRO A C 1
ATOM 699 O O . PRO A 1 100 ? -7.542 -8.752 40.274 1.00 55.12 100 PRO A O 1
ATOM 702 N N . GLN A 1 101 ? -9.513 -9.755 40.741 1.00 57.28 101 GLN A N 1
ATOM 703 C CA . GLN A 1 101 ? -9.156 -10.714 41.770 1.00 57.28 101 GLN A CA 1
ATOM 704 C C . GLN A 1 101 ? -8.586 -11.978 41.105 1.00 57.28 101 GLN A C 1
ATOM 706 O O . GLN A 1 101 ? -9.239 -12.555 40.237 1.00 57.28 101 GLN A O 1
ATOM 711 N N . ASP A 1 102 ? -7.375 -12.379 41.496 1.00 50.56 102 ASP A N 1
ATOM 712 C CA . ASP A 1 102 ? -6.771 -13.670 41.144 1.00 50.56 102 ASP A CA 1
ATOM 713 C C . ASP A 1 102 ? -7.529 -14.831 41.812 1.00 50.56 102 ASP A C 1
ATOM 715 O O . ASP A 1 102 ? -7.844 -14.733 43.002 1.00 50.56 102 ASP A O 1
ATOM 719 N N . ALA A 1 103 ? -7.784 -15.898 41.041 1.00 46.31 103 ALA A N 1
ATOM 720 C CA . ALA A 1 103 ? -8.078 -17.299 41.419 1.00 46.31 103 ALA A CA 1
ATOM 721 C C . ALA A 1 103 ? -8.887 -17.948 40.273 1.00 46.31 103 ALA A C 1
ATOM 723 O O . ALA A 1 103 ? -9.819 -17.332 39.768 1.00 46.31 103 ALA A O 1
ATOM 724 N N . ASP A 1 104 ? -8.682 -19.170 39.794 1.00 45.25 104 ASP A N 1
ATOM 725 C CA . ASP A 1 104 ? -7.768 -20.263 40.103 1.00 45.25 104 ASP A CA 1
ATOM 726 C C . ASP A 1 104 ? -7.835 -21.243 38.909 1.00 45.25 104 ASP A C 1
ATOM 728 O O . ASP A 1 104 ? -8.845 -21.326 38.206 1.00 45.25 104 ASP A O 1
ATOM 732 N N . ASP A 1 105 ? -6.729 -21.951 38.703 1.00 50.78 105 ASP A N 1
ATOM 733 C CA . ASP A 1 105 ? -6.596 -23.354 38.294 1.00 50.78 105 ASP A CA 1
ATOM 734 C C . ASP A 1 105 ? -7.798 -24.082 37.637 1.00 50.78 105 ASP A C 1
ATOM 736 O O . ASP A 1 105 ? -8.777 -24.429 38.298 1.00 50.78 105 ASP A O 1
ATOM 740 N N . ALA A 1 106 ? -7.660 -24.449 36.352 1.00 42.31 106 ALA A N 1
ATOM 741 C CA . ALA A 1 106 ? -8.225 -25.698 35.830 1.00 42.31 106 ALA A CA 1
ATOM 742 C C . ALA A 1 106 ? -7.587 -26.139 34.496 1.00 42.31 106 ALA A C 1
ATOM 744 O O . ALA A 1 106 ? -7.782 -25.532 33.447 1.00 42.31 106 ALA A O 1
ATOM 745 N N . ALA A 1 107 ? -6.929 -27.296 34.571 1.00 47.84 107 ALA A N 1
ATOM 746 C CA . ALA A 1 107 ? -6.885 -28.353 33.561 1.00 47.84 107 ALA A CA 1
ATOM 747 C C . ALA A 1 107 ? -6.231 -28.055 32.195 1.00 47.84 107 ALA A C 1
ATOM 749 O O . ALA A 1 107 ? -6.834 -27.583 31.233 1.00 47.84 107 ALA A O 1
ATOM 750 N N . VAL A 1 108 ? -4.991 -28.536 32.100 1.00 50.84 108 VAL A N 1
ATOM 751 C CA . VAL A 1 108 ? -4.278 -28.895 30.872 1.00 50.84 108 VAL A CA 1
ATOM 752 C C . VAL A 1 108 ? -5.151 -29.815 30.008 1.00 50.84 108 VAL A C 1
ATOM 754 O O . VAL A 1 108 ? -5.279 -31.006 30.286 1.00 50.84 108 VAL A O 1
ATOM 757 N N . VAL A 1 109 ? -5.720 -29.275 28.931 1.00 45.03 109 VAL A N 1
ATOM 758 C CA . VAL A 1 109 ? -6.189 -30.071 27.793 1.00 45.03 109 VAL A CA 1
ATOM 759 C C . VAL A 1 109 ? -5.081 -30.034 26.752 1.00 45.03 109 VAL A C 1
ATOM 761 O O . VAL A 1 109 ? -4.791 -28.991 26.168 1.00 45.03 109 VAL A O 1
ATOM 764 N N . ALA A 1 110 ? -4.430 -31.179 26.558 1.00 46.44 110 ALA A N 1
ATOM 765 C CA . ALA A 1 110 ? -3.483 -31.396 25.480 1.00 46.44 110 ALA A CA 1
ATOM 766 C C . ALA A 1 110 ? -4.204 -31.199 24.138 1.00 46.44 110 ALA A C 1
ATOM 768 O O . ALA A 1 110 ? -4.940 -32.070 23.676 1.00 46.44 110 ALA A O 1
ATOM 769 N N . VAL A 1 111 ? -4.014 -30.028 23.532 1.00 43.09 111 VAL A N 1
ATOM 770 C CA . VAL A 1 111 ? -4.373 -29.784 22.138 1.00 43.09 111 VAL A CA 1
ATOM 771 C C . VAL A 1 111 ? -3.389 -30.587 21.297 1.00 43.09 111 VAL A C 1
ATOM 773 O O . VAL A 1 111 ? -2.174 -30.430 21.424 1.00 43.09 111 VAL A O 1
ATOM 776 N N . ALA A 1 112 ? -3.935 -31.499 20.496 1.00 48.53 112 ALA A N 1
ATOM 777 C CA . ALA A 1 112 ? -3.200 -32.272 19.509 1.00 48.53 112 ALA A CA 1
ATOM 778 C C . ALA A 1 112 ? -2.297 -31.353 18.661 1.00 48.53 112 ALA A C 1
ATOM 780 O O . ALA A 1 112 ? -2.672 -30.204 18.409 1.00 48.53 112 ALA A O 1
ATOM 781 N N . PRO A 1 113 ? -1.117 -31.823 18.219 1.00 44.25 113 PRO A N 1
ATOM 782 C CA . PRO A 1 113 ? -0.282 -31.044 17.321 1.00 44.25 113 PRO A CA 1
ATOM 783 C C . PRO A 1 113 ? -1.109 -30.694 16.083 1.00 44.25 113 PRO A C 1
ATOM 785 O O . PRO A 1 113 ? -1.628 -31.578 15.404 1.00 44.25 113 PRO A O 1
ATOM 788 N N . ALA A 1 114 ? -1.266 -29.396 15.828 1.00 48.09 114 ALA A N 1
ATOM 789 C CA . ALA A 1 114 ? -1.744 -28.895 14.554 1.00 48.09 114 ALA A CA 1
ATOM 790 C C . ALA A 1 114 ? -0.686 -29.253 13.501 1.00 48.09 114 ALA A C 1
ATOM 792 O O . ALA A 1 114 ? 0.243 -28.489 13.239 1.00 48.09 114 ALA A O 1
ATOM 793 N N . GLU A 1 115 ? -0.782 -30.472 12.978 1.00 46.34 115 GLU A N 1
ATOM 794 C CA . GLU A 1 115 ? -0.185 -30.835 11.705 1.00 46.34 115 GLU A CA 1
ATOM 795 C C . GLU A 1 115 ? -0.816 -29.959 10.616 1.00 46.34 115 GLU A C 1
ATOM 797 O O . GLU A 1 115 ? -2.013 -29.669 10.631 1.00 46.34 115 GLU A O 1
ATOM 802 N N . ASP A 1 116 ? 0.047 -29.506 9.712 1.00 41.56 116 ASP A N 1
ATOM 803 C CA . ASP A 1 116 ? -0.230 -28.656 8.558 1.00 41.56 116 ASP A CA 1
ATOM 804 C C . ASP A 1 116 ? -0.576 -27.189 8.844 1.00 41.56 116 ASP A C 1
ATOM 806 O O . ASP A 1 116 ? -1.577 -26.628 8.394 1.00 41.56 116 ASP A O 1
ATOM 810 N N . ALA A 1 117 ? 0.399 -26.487 9.433 1.00 46.88 117 ALA A N 1
ATOM 811 C CA . ALA A 1 117 ? 0.719 -25.143 8.960 1.00 46.88 117 ALA A CA 1
ATOM 812 C C . ALA A 1 117 ? 1.087 -25.238 7.469 1.00 46.88 117 ALA A C 1
ATOM 814 O O . ALA A 1 117 ? 2.254 -25.410 7.108 1.00 46.88 117 ALA A O 1
ATOM 815 N N . ALA A 1 118 ? 0.060 -25.193 6.615 1.00 44.34 118 ALA A N 1
ATOM 816 C CA . ALA A 1 118 ? 0.184 -25.125 5.173 1.00 44.34 118 ALA A CA 1
ATOM 817 C C . ALA A 1 118 ? 1.286 -24.118 4.841 1.00 44.34 118 ALA A C 1
ATOM 819 O O . ALA A 1 118 ? 1.220 -22.950 5.237 1.00 44.34 118 ALA A O 1
ATOM 820 N N . SER A 1 119 ? 2.335 -24.603 4.172 1.00 40.88 119 SER A N 1
ATOM 821 C CA . SER A 1 119 ? 3.391 -23.734 3.663 1.00 40.88 119 SER A CA 1
ATOM 822 C C . SER A 1 119 ? 2.721 -22.559 2.950 1.00 40.88 119 SER A C 1
ATOM 824 O O . SER A 1 119 ? 1.793 -22.812 2.173 1.00 40.88 119 SER A O 1
ATOM 826 N N . PRO A 1 120 ? 3.122 -21.301 3.224 1.00 45.12 120 PRO A N 1
ATOM 827 C CA . PRO A 1 120 ? 2.499 -20.151 2.588 1.00 45.12 120 PRO A CA 1
ATOM 828 C C . PRO A 1 120 ? 2.471 -20.414 1.079 1.00 45.12 120 PRO A C 1
ATOM 830 O O . PRO A 1 120 ? 3.496 -20.869 0.548 1.00 45.12 120 PRO A O 1
ATOM 833 N N . PRO A 1 121 ? 1.313 -20.227 0.412 1.00 43.00 121 PRO A N 1
ATOM 834 C CA . PRO A 1 121 ? 1.171 -20.539 -1.002 1.00 43.00 121 PRO A CA 1
ATOM 835 C C . PRO A 1 121 ? 2.352 -19.914 -1.728 1.00 43.00 121 PRO A C 1
ATOM 837 O O . PRO A 1 121 ? 2.685 -18.744 -1.496 1.00 43.00 121 PRO A O 1
ATOM 840 N N . LYS A 1 122 ? 3.052 -20.721 -2.534 1.00 48.22 122 LYS A N 1
ATOM 841 C CA . LYS A 1 122 ? 4.196 -20.229 -3.302 1.00 48.22 122 LYS A CA 1
ATOM 842 C C . LYS A 1 122 ? 3.695 -18.990 -4.032 1.00 48.22 122 LYS A C 1
ATOM 844 O O . LYS A 1 122 ? 2.603 -19.025 -4.583 1.00 48.22 122 LYS A O 1
ATOM 849 N N . ALA A 1 123 ? 4.453 -17.894 -4.006 1.00 50.28 123 ALA A N 1
ATOM 850 C CA . ALA A 1 123 ? 4.015 -16.558 -4.438 1.00 50.28 123 ALA A CA 1
ATOM 851 C C . ALA A 1 123 ? 3.401 -16.474 -5.858 1.00 50.28 123 ALA A C 1
ATOM 853 O O . ALA A 1 123 ? 2.879 -15.432 -6.236 1.00 50.28 123 ALA A O 1
ATOM 854 N N . LYS A 1 124 ? 3.458 -17.565 -6.625 1.00 53.09 124 LYS A N 1
ATOM 855 C CA . LYS A 1 124 ? 2.790 -17.767 -7.904 1.00 53.09 124 LYS A CA 1
ATOM 856 C C . LYS A 1 124 ? 1.282 -18.061 -7.791 1.00 53.09 124 LYS A C 1
ATOM 858 O O . LYS A 1 124 ? 0.556 -17.658 -8.682 1.00 53.09 124 LYS A O 1
ATOM 863 N N . ASP A 1 125 ? 0.801 -18.673 -6.708 1.00 65.00 125 ASP A N 1
ATOM 864 C CA . ASP A 1 125 ? -0.560 -19.240 -6.651 1.00 65.00 125 ASP A CA 1
ATOM 865 C C . ASP A 1 125 ? -1.626 -18.254 -6.137 1.00 65.00 125 ASP A C 1
ATOM 867 O O . ASP A 1 125 ? -2.792 -18.329 -6.517 1.00 65.00 125 ASP A O 1
ATOM 871 N N . TRP A 1 126 ? -1.254 -17.303 -5.274 1.00 66.75 126 TRP A N 1
ATOM 872 C CA . TRP A 1 126 ? -2.233 -16.374 -4.685 1.00 66.75 126 TRP A CA 1
ATOM 873 C C . TRP A 1 126 ? -2.660 -15.277 -5.667 1.00 66.75 126 TRP A C 1
ATOM 875 O O . TRP A 1 126 ? -3.778 -14.773 -5.598 1.00 66.75 126 TRP A O 1
ATOM 885 N N . TRP A 1 127 ? -1.766 -14.898 -6.581 1.00 68.88 127 TRP A N 1
ATOM 886 C CA . TRP A 1 127 ? -2.031 -13.848 -7.555 1.00 68.88 127 TRP A CA 1
ATOM 887 C C . TRP A 1 127 ? -3.044 -14.283 -8.605 1.00 68.88 127 TRP A C 1
ATOM 889 O O . TRP A 1 127 ? -3.936 -13.514 -8.959 1.00 68.88 127 TRP A O 1
ATOM 899 N N . ASP A 1 128 ? -2.948 -15.536 -9.042 1.00 72.69 128 ASP A N 1
ATOM 900 C CA . ASP A 1 128 ? -3.891 -16.111 -9.993 1.00 72.69 128 ASP A CA 1
ATOM 901 C C . ASP A 1 128 ? -5.307 -16.166 -9.401 1.00 72.69 128 ASP A C 1
ATOM 903 O O . ASP A 1 128 ? -6.279 -15.904 -10.105 1.00 72.69 128 ASP A O 1
ATOM 907 N N . ALA A 1 129 ? -5.435 -16.366 -8.083 1.00 74.62 129 ALA A N 1
ATOM 908 C CA . ALA A 1 129 ? -6.721 -16.273 -7.388 1.00 74.62 129 ALA A CA 1
ATOM 909 C C . ALA A 1 129 ? -7.308 -14.845 -7.374 1.00 74.62 129 ALA A C 1
ATOM 911 O O . ALA A 1 129 ? -8.518 -14.678 -7.238 1.00 74.62 129 ALA A O 1
ATOM 912 N N . CYS A 1 130 ? -6.467 -13.820 -7.540 1.00 76.12 130 CYS A N 1
ATOM 913 C CA . CYS A 1 130 ? -6.861 -12.413 -7.544 1.00 76.12 130 CYS A CA 1
ATOM 914 C C . CYS A 1 130 ? -7.127 -11.823 -8.931 1.00 76.12 130 CYS A C 1
ATOM 916 O O . CYS A 1 130 ? -7.626 -10.703 -9.011 1.00 76.12 130 CYS A O 1
ATOM 918 N N . LEU A 1 131 ? -6.791 -12.521 -10.019 1.00 71.25 131 LEU A N 1
ATOM 919 C CA . LEU A 1 131 ? -6.978 -11.994 -11.376 1.00 71.25 131 LEU A CA 1
ATOM 920 C C . LEU A 1 131 ? -8.455 -11.761 -11.718 1.00 71.25 131 LEU A C 1
ATOM 922 O O . LEU A 1 131 ? -8.787 -10.745 -12.326 1.00 71.25 131 LEU A O 1
ATOM 926 N N . ASP A 1 132 ? -9.324 -12.669 -11.276 1.00 74.25 132 ASP A N 1
ATOM 927 C CA . ASP A 1 132 ? -10.755 -12.662 -11.599 1.00 74.25 132 ASP A CA 1
ATOM 928 C C . ASP A 1 132 ? -11.645 -12.271 -10.407 1.00 74.25 132 ASP A C 1
ATOM 930 O O . ASP A 1 132 ? -12.874 -12.320 -10.491 1.00 74.25 132 ASP A O 1
ATOM 934 N N . GLN A 1 133 ? -11.044 -11.886 -9.277 1.00 82.00 133 GLN A N 1
ATOM 935 C CA . GLN A 1 133 ? -11.753 -11.572 -8.037 1.00 82.00 133 GLN A CA 1
ATOM 936 C C . GLN A 1 133 ? -11.370 -10.197 -7.497 1.00 82.00 133 GLN A C 1
ATOM 938 O O . GLN A 1 133 ? -10.307 -9.648 -7.783 1.00 82.00 133 GLN A O 1
ATOM 943 N N . ARG A 1 134 ? -12.247 -9.628 -6.666 1.00 87.06 134 ARG A N 1
ATOM 944 C CA . ARG A 1 134 ? -11.888 -8.450 -5.879 1.00 87.06 134 ARG A CA 1
ATOM 945 C C . ARG A 1 134 ? -10.874 -8.878 -4.833 1.00 87.06 134 ARG A C 1
ATOM 947 O O . ARG A 1 134 ? -11.149 -9.760 -4.026 1.00 87.06 134 ARG A O 1
ATOM 954 N N . CYS A 1 135 ? -9.716 -8.237 -4.833 1.00 90.00 135 CYS A N 1
ATOM 955 C CA . CYS A 1 135 ? -8.693 -8.496 -3.837 1.00 90.00 135 CYS A CA 1
ATOM 956 C C . CYS A 1 135 ? -8.424 -7.276 -2.981 1.00 90.00 135 CYS A C 1
ATOM 958 O O . CYS A 1 135 ? -8.522 -6.127 -3.414 1.00 90.00 135 CYS A O 1
ATOM 960 N N . GLY A 1 136 ? -8.108 -7.567 -1.732 1.00 91.88 136 GLY A N 1
ATOM 961 C CA . GLY A 1 136 ? -7.736 -6.614 -0.722 1.00 91.88 136 GLY A CA 1
ATOM 962 C C . GLY A 1 136 ? -6.276 -6.781 -0.345 1.00 91.88 136 GLY A C 1
ATOM 963 O O . GLY A 1 136 ? -5.688 -7.853 -0.489 1.00 91.88 136 GLY A O 1
ATOM 964 N N . VAL A 1 137 ? -5.694 -5.711 0.167 1.00 91.75 137 VAL A N 1
ATOM 965 C CA . VAL A 1 137 ? -4.417 -5.755 0.861 1.00 91.75 137 VAL A CA 1
ATOM 966 C C . VAL A 1 137 ? -4.665 -5.540 2.343 1.00 91.75 137 VAL A C 1
ATOM 968 O O . VAL A 1 137 ? -5.217 -4.510 2.728 1.00 91.75 137 VAL A O 1
ATOM 971 N N . ASP A 1 138 ? -4.226 -6.507 3.141 1.00 90.31 138 ASP A N 1
ATOM 972 C CA . ASP A 1 138 ? -4.091 -6.406 4.585 1.00 90.31 138 ASP A CA 1
ATOM 973 C C . ASP A 1 138 ? -2.643 -6.036 4.923 1.00 90.31 138 ASP A C 1
ATOM 975 O O . ASP A 1 138 ? -1.685 -6.797 4.733 1.00 90.31 138 ASP A O 1
ATOM 979 N N . PHE A 1 139 ? -2.487 -4.818 5.418 1.00 85.69 139 PHE A N 1
ATOM 980 C CA . PHE A 1 139 ? -1.192 -4.290 5.812 1.0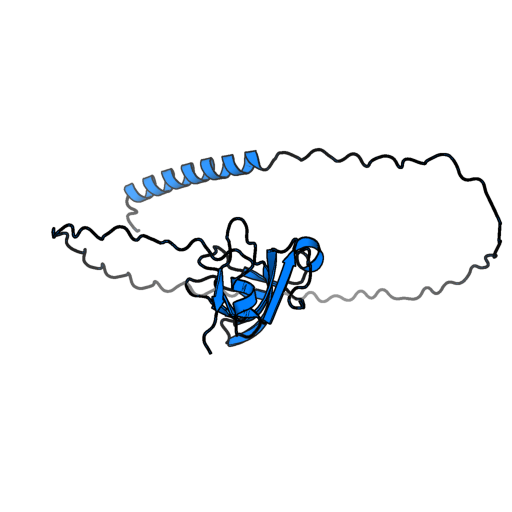0 85.69 139 PHE A CA 1
ATOM 981 C C . PHE A 1 139 ? -0.772 -4.707 7.226 1.00 85.69 139 PHE A C 1
ATOM 983 O O . PHE A 1 139 ? 0.385 -4.507 7.607 1.00 85.69 139 PHE A O 1
ATOM 990 N N . GLY A 1 140 ? -1.694 -5.273 8.005 1.00 85.56 140 GLY A N 1
ATOM 991 C CA . GLY A 1 140 ? -1.526 -5.538 9.422 1.00 85.56 140 GLY A CA 1
ATOM 992 C C . GLY A 1 140 ? -1.138 -4.290 10.220 1.00 85.56 140 GLY A C 1
ATOM 993 O O . GLY A 1 140 ? -1.323 -3.140 9.813 1.00 85.56 140 GLY A O 1
ATOM 994 N N . ARG A 1 141 ? -0.538 -4.518 11.390 1.00 83.94 141 ARG A N 1
ATOM 995 C CA . ARG A 1 141 ? -0.113 -3.443 12.289 1.00 83.94 141 ARG A CA 1
ATOM 996 C C . ARG A 1 141 ? 1.184 -2.792 11.804 1.00 83.94 141 ARG A C 1
ATOM 998 O O . ARG A 1 141 ? 2.270 -3.304 12.084 1.00 83.94 141 ARG A O 1
ATOM 1005 N N . VAL A 1 142 ? 1.110 -1.650 11.120 1.00 84.69 142 VAL A N 1
ATOM 1006 C CA . VAL A 1 142 ? 2.289 -0.853 10.719 1.00 84.69 142 VAL A CA 1
ATOM 1007 C C . VAL A 1 142 ? 2.326 0.455 11.504 1.00 84.69 142 VAL A C 1
ATOM 1009 O O . VAL A 1 142 ? 1.412 1.276 11.420 1.00 84.69 142 VAL A O 1
ATOM 1012 N N . SER A 1 143 ? 3.397 0.678 12.268 1.00 82.50 143 SER A N 1
ATOM 1013 C CA . SER A 1 143 ? 3.590 1.939 12.983 1.00 82.50 143 SER A CA 1
ATOM 1014 C C . SER A 1 143 ? 3.782 3.087 11.988 1.00 82.50 143 SER A C 1
ATOM 1016 O O . SER A 1 143 ? 4.623 3.029 11.096 1.00 82.50 143 SER A O 1
ATOM 1018 N N . GLY A 1 144 ? 2.983 4.145 12.141 1.00 85.69 144 GLY A N 1
ATOM 1019 C CA . GLY A 1 144 ? 3.080 5.348 11.311 1.00 85.69 144 GLY A CA 1
ATOM 1020 C C . GLY A 1 144 ? 2.242 5.336 10.032 1.00 85.69 144 GLY A C 1
ATOM 1021 O O . GLY A 1 144 ? 2.279 6.325 9.310 1.00 85.69 144 GLY A O 1
ATOM 1022 N N . GLY A 1 145 ? 1.457 4.286 9.770 1.00 91.00 145 GLY A N 1
ATOM 1023 C CA . GLY A 1 145 ? 0.563 4.219 8.612 1.00 91.00 145 GLY A CA 1
ATOM 1024 C C . GLY A 1 145 ? 1.288 4.159 7.265 1.00 91.00 145 GLY A C 1
ATOM 1025 O O . GLY A 1 145 ? 2.514 4.093 7.177 1.00 91.00 145 GLY A O 1
ATOM 1026 N N . ILE A 1 146 ? 0.513 4.162 6.182 1.00 93.25 146 ILE A N 1
ATOM 1027 C CA . ILE A 1 146 ? 1.021 3.871 4.838 1.00 93.25 146 ILE A CA 1
ATOM 1028 C C . ILE A 1 146 ? 0.821 5.073 3.942 1.00 93.25 146 ILE A C 1
ATOM 1030 O O . ILE A 1 146 ? -0.284 5.586 3.773 1.00 93.25 146 ILE A O 1
ATOM 1034 N N . SER A 1 147 ? 1.916 5.562 3.364 1.00 94.50 147 SER A N 1
ATOM 1035 C CA . SER A 1 147 ? 1.854 6.715 2.474 1.00 94.50 147 SER A CA 1
ATOM 1036 C C . SER A 1 147 ? 1.184 6.336 1.158 1.00 94.50 147 SER A C 1
ATOM 1038 O O . SER A 1 147 ? 1.710 5.504 0.419 1.00 94.50 147 SER A O 1
ATOM 1040 N N . ILE A 1 148 ? 0.088 7.015 0.831 1.00 95.75 148 ILE A N 1
ATOM 1041 C CA . ILE A 1 148 ? -0.533 6.932 -0.491 1.00 95.75 148 ILE A CA 1
ATOM 1042 C C . ILE A 1 148 ? 0.074 8.023 -1.363 1.00 95.75 148 ILE A C 1
ATOM 1044 O O . ILE A 1 148 ? 0.104 9.199 -0.981 1.00 95.75 148 ILE A O 1
ATOM 1048 N N . ARG A 1 149 ? 0.558 7.649 -2.543 1.00 97.50 149 ARG A N 1
ATOM 1049 C CA . ARG A 1 149 ? 1.201 8.558 -3.492 1.00 97.50 149 ARG A CA 1
ATOM 1050 C C . ARG A 1 149 ? 0.404 8.675 -4.778 1.00 97.50 149 ARG A C 1
ATOM 1052 O O . ARG A 1 149 ? -0.305 7.760 -5.181 1.00 97.50 149 ARG A O 1
ATOM 1059 N N . ARG A 1 150 ? 0.510 9.830 -5.428 1.00 97.69 150 ARG A N 1
ATOM 1060 C CA . ARG A 1 150 ? -0.119 10.065 -6.724 1.00 97.69 150 ARG A CA 1
ATOM 1061 C C . ARG A 1 150 ? 0.555 9.198 -7.781 1.00 97.69 150 ARG A C 1
ATOM 1063 O O . ARG A 1 150 ? 1.771 9.240 -7.921 1.00 97.69 150 ARG A O 1
ATOM 1070 N N . GLY A 1 151 ? -0.245 8.489 -8.560 1.00 96.94 151 GLY A N 1
ATOM 1071 C CA . GLY A 1 151 ? 0.236 7.719 -9.693 1.00 96.94 151 GLY A CA 1
ATOM 1072 C C . GLY A 1 151 ? -0.861 6.844 -10.271 1.00 96.94 151 GLY A C 1
ATOM 1073 O O . GLY A 1 151 ? -1.942 6.717 -9.694 1.00 96.94 151 GLY A O 1
ATOM 1074 N N . THR A 1 152 ? -0.552 6.253 -11.413 1.00 95.44 152 THR A N 1
ATOM 1075 C CA . THR A 1 152 ? -1.309 5.161 -12.010 1.00 95.44 152 THR A CA 1
ATOM 1076 C C . THR A 1 152 ? -0.368 3.982 -12.190 1.00 95.44 152 THR A C 1
ATOM 1078 O O . THR A 1 152 ? 0.851 4.142 -12.338 1.00 95.44 152 THR A O 1
ATOM 1081 N N . LEU A 1 153 ? -0.946 2.794 -12.137 1.00 94.94 153 LEU A N 1
ATOM 1082 C CA . LEU A 1 153 ? -0.228 1.540 -12.236 1.00 94.94 153 LEU A CA 1
ATOM 1083 C C . LEU A 1 153 ? -1.141 0.552 -12.930 1.00 94.94 153 LEU A C 1
ATOM 1085 O O . LEU A 1 153 ? -2.312 0.425 -12.564 1.00 94.94 153 LEU A O 1
ATOM 1089 N N . ARG A 1 154 ? -0.613 -0.099 -13.960 1.00 91.62 154 ARG A N 1
ATOM 1090 C CA . ARG A 1 154 ? -1.298 -1.213 -14.596 1.00 91.62 154 ARG A CA 1
ATOM 1091 C C . ARG A 1 154 ? -0.941 -2.495 -13.870 1.00 91.62 154 ARG A C 1
ATOM 1093 O O . ARG A 1 154 ? 0.131 -2.642 -13.292 1.00 91.62 154 ARG A O 1
ATOM 1100 N N . HIS A 1 155 ? -1.874 -3.423 -13.919 1.00 89.12 155 HIS A N 1
ATOM 1101 C CA . HIS A 1 155 ? -1.697 -4.754 -13.378 1.00 89.12 155 HIS A CA 1
ATOM 1102 C C . HIS A 1 155 ? -0.520 -5.475 -14.043 1.00 89.12 155 HIS A C 1
ATOM 1104 O O . HIS A 1 155 ? -0.427 -5.482 -15.269 1.00 89.12 155 HIS A O 1
ATOM 1110 N N . GLY A 1 156 ? 0.373 -6.059 -13.242 1.00 89.38 156 GLY A N 1
ATOM 1111 C CA . GLY A 1 156 ? 1.557 -6.778 -13.720 1.00 89.38 156 GLY A CA 1
ATOM 1112 C C . GLY A 1 156 ? 2.662 -5.883 -14.294 1.00 89.38 156 GLY A C 1
ATOM 1113 O O . GLY A 1 156 ? 3.628 -6.396 -14.849 1.00 89.38 156 GLY A O 1
ATOM 1114 N N . GLU A 1 157 ? 2.531 -4.558 -14.196 1.00 93.69 157 GLU A N 1
ATOM 1115 C CA . GLU A 1 157 ? 3.520 -3.619 -14.722 1.00 93.69 157 GLU A CA 1
ATOM 1116 C C . GLU A 1 157 ? 4.828 -3.703 -13.925 1.00 93.69 157 GLU A C 1
ATOM 1118 O O . GLU A 1 157 ? 4.813 -3.562 -12.701 1.00 93.69 157 GLU A O 1
ATOM 1123 N N . GLU A 1 158 ? 5.958 -3.893 -14.612 1.00 95.31 158 GLU A N 1
ATOM 1124 C CA . GLU A 1 158 ? 7.277 -3.849 -13.976 1.00 95.31 158 GLU A CA 1
ATOM 1125 C C . GLU A 1 158 ? 7.581 -2.408 -13.532 1.00 95.31 158 GLU A C 1
ATOM 1127 O O . GLU A 1 158 ? 7.560 -1.468 -14.335 1.00 95.31 158 GLU A O 1
ATOM 1132 N N . VAL A 1 159 ? 7.840 -2.213 -12.240 1.00 95.62 159 VAL A N 1
ATOM 1133 C CA . VAL A 1 159 ? 8.044 -0.900 -11.633 1.00 95.62 159 VAL A CA 1
ATOM 1134 C C . VAL A 1 159 ? 9.194 -0.897 -10.636 1.00 95.62 159 VAL A C 1
ATOM 1136 O O . VAL A 1 159 ? 9.239 -1.655 -9.671 1.00 95.62 159 VAL A O 1
ATOM 1139 N N . VAL A 1 160 ? 10.084 0.081 -10.793 1.00 95.00 160 VAL A N 1
ATOM 1140 C CA . VAL A 1 160 ? 11.073 0.427 -9.769 1.00 95.00 160 VAL A CA 1
ATOM 1141 C C . VAL A 1 160 ? 10.465 1.493 -8.859 1.00 95.00 160 VAL A C 1
ATOM 1143 O O . VAL A 1 160 ? 10.369 2.668 -9.226 1.00 95.00 160 VAL A O 1
ATOM 1146 N N . TRP A 1 161 ? 10.035 1.092 -7.655 1.00 92.56 161 TRP A N 1
ATOM 1147 C CA . TRP A 1 161 ? 9.314 1.966 -6.715 1.00 92.56 161 TRP A CA 1
ATOM 1148 C C . TRP A 1 161 ? 9.998 3.323 -6.505 1.00 92.56 161 TRP A C 1
ATOM 1150 O O . TRP A 1 161 ? 9.358 4.373 -6.604 1.00 92.56 161 TRP A O 1
ATOM 1160 N N . ARG A 1 162 ? 11.306 3.307 -6.209 1.00 92.75 162 ARG A N 1
ATOM 1161 C CA . ARG A 1 162 ? 12.075 4.512 -5.864 1.00 92.75 162 ARG A CA 1
ATOM 1162 C C . ARG A 1 162 ? 12.085 5.528 -7.007 1.00 92.75 162 ARG A C 1
ATOM 1164 O O . ARG A 1 162 ? 11.943 6.717 -6.737 1.00 92.75 162 ARG A O 1
ATOM 1171 N N . GLU A 1 163 ? 12.203 5.063 -8.243 1.00 94.75 163 GLU A N 1
ATOM 1172 C CA . GLU A 1 163 ? 12.280 5.916 -9.432 1.00 94.75 163 GLU A CA 1
ATOM 1173 C C . GLU A 1 163 ? 10.913 6.485 -9.805 1.00 94.75 163 GLU A C 1
ATOM 1175 O O . GLU A 1 163 ? 10.780 7.681 -10.055 1.00 94.75 163 GLU A O 1
ATOM 1180 N N . ARG A 1 164 ? 9.874 5.645 -9.789 1.00 94.75 164 ARG A N 1
ATOM 1181 C CA . ARG A 1 164 ? 8.552 6.038 -10.284 1.00 94.75 164 ARG A CA 1
ATOM 1182 C C . ARG A 1 164 ? 7.691 6.741 -9.241 1.00 94.75 164 ARG A C 1
ATOM 1184 O O . ARG A 1 164 ? 6.983 7.694 -9.556 1.00 94.75 164 ARG A O 1
ATOM 1191 N N . PHE A 1 165 ? 7.731 6.270 -7.997 1.00 96.06 165 PHE A N 1
ATOM 1192 C CA . PHE A 1 165 ? 6.821 6.717 -6.942 1.00 96.06 165 PHE A CA 1
ATOM 1193 C C . PHE A 1 165 ? 7.543 7.330 -5.739 1.00 96.06 165 PHE A C 1
ATOM 1195 O O . PHE A 1 165 ? 6.929 8.102 -5.006 1.00 96.06 165 PHE A O 1
ATOM 1202 N N . GLY A 1 166 ? 8.844 7.085 -5.550 1.00 91.69 166 GLY A N 1
ATOM 1203 C CA . GLY A 1 166 ? 9.619 7.626 -4.424 1.00 91.69 166 GLY A CA 1
ATOM 1204 C C . GLY A 1 166 ? 9.569 9.156 -4.305 1.00 91.69 166 GLY A C 1
ATOM 1205 O O . GLY A 1 166 ? 9.458 9.686 -3.196 1.00 91.69 166 GLY A O 1
ATOM 1206 N N . GLY A 1 167 ? 9.555 9.864 -5.439 1.00 94.44 167 GLY A N 1
ATOM 1207 C CA . GLY A 1 167 ? 9.399 11.324 -5.511 1.00 94.44 167 GLY A CA 1
ATOM 1208 C C . GLY A 1 167 ? 7.963 11.817 -5.734 1.00 94.44 167 GLY A C 1
ATOM 1209 O O . GLY A 1 167 ? 7.716 13.021 -5.707 1.00 94.44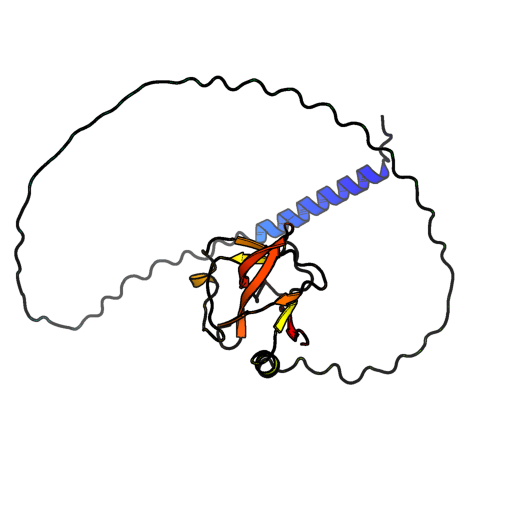 167 GLY A O 1
ATOM 1210 N N . ALA A 1 168 ? 6.997 10.922 -5.952 1.00 97.44 168 ALA A N 1
ATOM 1211 C CA . ALA A 1 168 ? 5.638 11.322 -6.299 1.00 97.44 168 ALA A CA 1
ATOM 1212 C C . ALA A 1 168 ? 4.920 12.002 -5.124 1.00 97.44 168 ALA A C 1
ATOM 1214 O O . ALA A 1 168 ? 5.105 11.627 -3.960 1.00 97.44 168 ALA A O 1
ATOM 1215 N N . LYS A 1 169 ? 4.050 12.976 -5.437 1.00 97.38 169 LYS A N 1
ATOM 1216 C CA . LYS A 1 169 ? 3.281 13.735 -4.440 1.00 97.38 169 LYS A CA 1
ATOM 1217 C C . LYS A 1 169 ? 2.500 12.790 -3.530 1.00 97.38 169 LYS A C 1
ATOM 1219 O O . LYS A 1 169 ? 1.689 11.990 -4.000 1.00 97.38 169 LYS A O 1
ATOM 1224 N N . ARG A 1 170 ? 2.695 12.937 -2.222 1.00 96.94 170 ARG A N 1
ATOM 1225 C CA . ARG A 1 170 ? 1.902 12.243 -1.207 1.00 96.94 170 ARG A CA 1
ATOM 1226 C C . ARG A 1 170 ? 0.477 12.799 -1.195 1.00 96.94 170 ARG A C 1
ATOM 1228 O O . ARG A 1 170 ? 0.283 14.009 -1.098 1.00 96.94 170 ARG A O 1
ATOM 1235 N N . LEU A 1 171 ? -0.503 11.912 -1.333 1.00 96.00 171 LEU A N 1
ATOM 1236 C CA . LEU A 1 171 ? -1.930 12.236 -1.309 1.00 96.00 171 LEU A CA 1
ATOM 1237 C C . LEU A 1 171 ? -2.511 12.146 0.100 1.00 96.00 171 LEU A C 1
ATOM 1239 O O . LEU A 1 171 ? -3.415 12.904 0.430 1.00 96.00 171 LEU A O 1
ATOM 1243 N N . GLY A 1 172 ? -1.978 11.242 0.921 1.00 94.00 172 GLY A N 1
ATOM 1244 C CA . GLY A 1 172 ? -2.472 11.022 2.271 1.00 94.00 172 GLY A CA 1
ATOM 1245 C C . GLY A 1 172 ? -1.678 9.967 3.027 1.00 94.00 172 GLY A C 1
ATOM 1246 O O . GLY A 1 172 ? -0.547 9.616 2.659 1.00 94.00 172 GLY A O 1
ATOM 1247 N N . MET A 1 173 ? -2.277 9.497 4.113 1.00 93.62 173 MET A N 1
ATOM 1248 C CA . MET A 1 173 ? -1.792 8.390 4.922 1.00 93.62 173 MET A CA 1
ATOM 1249 C C . MET A 1 173 ? -2.965 7.468 5.204 1.00 93.62 173 MET A C 1
ATOM 1251 O O . MET A 1 173 ? -3.964 7.914 5.758 1.00 93.62 173 MET A O 1
ATOM 1255 N N . LEU A 1 174 ? -2.835 6.210 4.810 1.00 91.81 174 LEU A N 1
ATOM 1256 C CA . LEU A 1 174 ? -3.749 5.160 5.212 1.00 91.81 174 LEU A CA 1
ATOM 1257 C C . LEU A 1 174 ? -3.394 4.766 6.654 1.00 91.81 174 LEU A C 1
ATOM 1259 O O . LEU A 1 174 ? -2.239 4.389 6.894 1.00 91.81 174 LEU A O 1
ATOM 1263 N N . PRO A 1 175 ? -4.318 4.869 7.621 1.00 89.50 175 PRO A N 1
ATOM 1264 C CA . PRO A 1 175 ? -4.085 4.315 8.946 1.00 89.50 175 PRO A CA 1
ATOM 1265 C C . PRO A 1 175 ? -3.969 2.793 8.823 1.00 89.50 175 PRO A C 1
ATOM 1267 O O . PRO A 1 175 ? -4.882 2.141 8.331 1.00 89.50 175 PRO A O 1
ATOM 1270 N N . ALA A 1 176 ? -2.833 2.232 9.231 1.00 84.12 176 ALA A N 1
ATOM 1271 C CA . ALA A 1 176 ? -2.661 0.786 9.306 1.00 84.12 176 ALA A CA 1
ATOM 1272 C C . ALA A 1 176 ? -3.162 0.324 10.677 1.00 84.12 176 ALA A C 1
ATOM 1274 O O . ALA A 1 176 ? -2.433 0.410 11.668 1.00 84.12 176 ALA A O 1
ATOM 1275 N N . ALA A 1 177 ? -4.431 -0.070 10.742 1.00 83.81 177 ALA A N 1
ATOM 1276 C CA . ALA A 1 177 ? -5.002 -0.741 11.901 1.00 83.81 177 ALA A CA 1
ATOM 1277 C C . ALA A 1 177 ? -5.113 -2.243 11.627 1.00 83.81 177 ALA A C 1
ATOM 1279 O O . ALA A 1 177 ? -5.056 -2.680 10.474 1.00 83.81 177 ALA A O 1
ATOM 1280 N N . ASP A 1 178 ? -5.293 -3.016 12.696 1.00 80.94 178 ASP A N 1
ATOM 1281 C CA . ASP A 1 178 ? -5.673 -4.420 12.566 1.00 80.94 178 ASP A CA 1
ATOM 1282 C C . ASP A 1 178 ? -6.960 -4.494 11.710 1.00 80.94 178 ASP A C 1
ATOM 1284 O O . ASP A 1 178 ? -7.816 -3.608 11.790 1.00 80.94 178 ASP A O 1
ATOM 1288 N N . ASP A 1 179 ? -7.033 -5.476 10.811 1.00 81.62 179 ASP A N 1
ATOM 1289 C CA . ASP A 1 179 ? -8.156 -5.701 9.886 1.00 81.62 179 ASP A CA 1
ATOM 1290 C C . ASP A 1 179 ? -8.406 -4.594 8.841 1.00 81.62 179 ASP A C 1
ATOM 1292 O O . ASP A 1 179 ? -9.448 -4.566 8.179 1.00 81.62 179 ASP A O 1
ATOM 1296 N N . THR A 1 180 ? -7.451 -3.678 8.633 1.00 87.44 180 THR A N 1
ATOM 1297 C CA . THR A 1 180 ? -7.564 -2.693 7.547 1.00 87.44 180 THR A CA 1
ATOM 1298 C C . THR A 1 180 ? -7.284 -3.356 6.206 1.00 87.44 180 THR A C 1
ATOM 1300 O O . THR A 1 180 ? -6.136 -3.452 5.770 1.00 87.44 180 THR A O 1
ATOM 1303 N N . VAL A 1 181 ? -8.357 -3.758 5.528 1.00 90.19 181 VAL A N 1
ATOM 1304 C CA . VAL A 1 181 ? -8.295 -4.304 4.173 1.00 90.19 181 VAL A CA 1
ATOM 1305 C C . VAL A 1 181 ? -8.666 -3.231 3.154 1.00 90.19 181 VAL A C 1
ATOM 1307 O O . VAL A 1 181 ? -9.744 -2.639 3.219 1.00 90.19 181 VAL A O 1
ATOM 1310 N N . VAL A 1 182 ? -7.774 -2.977 2.195 1.00 93.50 182 VAL A N 1
ATOM 1311 C CA . VAL A 1 182 ? -8.004 -1.984 1.133 1.00 93.50 182 VAL A CA 1
ATOM 1312 C C . VAL A 1 182 ? -8.124 -2.656 -0.224 1.00 93.50 182 VAL A C 1
ATOM 1314 O O . VAL A 1 182 ? -7.256 -3.443 -0.589 1.00 93.50 182 VAL A O 1
ATOM 1317 N N . GLU A 1 183 ? -9.172 -2.317 -0.981 1.00 93.25 183 GLU A N 1
ATOM 1318 C CA . GLU A 1 183 ? -9.396 -2.831 -2.337 1.00 93.25 183 GLU A CA 1
ATOM 1319 C C . GLU A 1 183 ? -8.235 -2.447 -3.268 1.00 93.25 183 GLU A C 1
ATOM 1321 O O . GLU A 1 183 ? -7.831 -1.280 -3.362 1.00 93.25 183 GLU A O 1
ATOM 1326 N N . VAL A 1 184 ? -7.711 -3.453 -3.965 1.00 94.38 184 VAL A N 1
ATOM 1327 C CA . VAL A 1 184 ? -6.636 -3.336 -4.945 1.00 94.38 184 VAL A CA 1
ATOM 1328 C C . VAL A 1 184 ? -7.225 -3.372 -6.345 1.00 94.38 184 VAL A C 1
ATOM 1330 O O . VAL A 1 184 ? -7.965 -4.280 -6.707 1.00 94.38 184 VAL A O 1
ATOM 1333 N N . HIS A 1 185 ? -6.839 -2.397 -7.158 1.00 93.19 185 HIS A N 1
ATOM 1334 C CA . HIS A 1 185 ? -7.214 -2.294 -8.567 1.00 93.19 185 HIS A CA 1
ATOM 1335 C C . HIS A 1 185 ? -6.094 -2.734 -9.517 1.00 93.19 185 HIS A C 1
ATOM 1337 O O . HIS A 1 185 ? -6.335 -2.947 -10.701 1.00 93.19 185 HIS A O 1
ATOM 1343 N N . GLY A 1 186 ? -4.859 -2.823 -9.026 1.00 92.69 186 GLY A N 1
ATOM 1344 C CA . GLY A 1 186 ? -3.720 -3.300 -9.801 1.00 92.69 186 GLY A CA 1
ATOM 1345 C C . GLY A 1 186 ? -2.468 -3.414 -8.946 1.00 92.69 186 GLY A C 1
ATOM 1346 O O . GLY A 1 186 ? -2.317 -2.694 -7.959 1.00 92.69 186 GLY A O 1
ATOM 1347 N N . VAL A 1 187 ? -1.561 -4.306 -9.335 1.00 93.12 187 VAL A N 1
ATOM 1348 C CA . VAL A 1 187 ? -0.280 -4.520 -8.647 1.00 93.12 187 VAL A CA 1
ATOM 1349 C C . VAL A 1 187 ? 0.869 -4.344 -9.623 1.00 93.12 187 VAL A C 1
ATOM 1351 O O . VAL A 1 187 ? 0.804 -4.785 -10.767 1.00 93.12 187 VAL A O 1
ATOM 1354 N N . GLY A 1 188 ? 1.910 -3.680 -9.146 1.00 93.50 188 GLY A N 1
ATOM 1355 C CA . GLY A 1 188 ? 3.166 -3.462 -9.836 1.00 93.50 188 GLY A CA 1
ATOM 1356 C C . GLY A 1 188 ? 4.201 -4.446 -9.333 1.00 93.50 188 GLY A C 1
ATOM 1357 O O . GLY A 1 188 ? 4.298 -4.688 -8.125 1.00 93.50 188 GLY A O 1
ATOM 1358 N N . MET A 1 189 ? 4.970 -4.984 -10.264 1.00 92.88 189 MET A N 1
ATOM 1359 C CA . MET A 1 189 ? 5.926 -6.053 -10.031 1.00 92.88 189 MET A CA 1
ATOM 1360 C C . MET A 1 189 ? 7.354 -5.512 -10.085 1.00 92.88 189 MET A C 1
ATOM 1362 O O . MET A 1 189 ? 7.630 -4.541 -10.778 1.00 92.88 189 MET A O 1
ATOM 1366 N N . ALA A 1 190 ? 8.264 -6.125 -9.344 1.00 92.00 190 ALA A N 1
ATOM 1367 C CA . ALA A 1 190 ? 9.694 -5.989 -9.569 1.00 92.00 190 ALA A CA 1
ATOM 1368 C C . ALA A 1 190 ? 10.330 -7.360 -9.395 1.00 92.00 190 ALA A C 1
ATOM 1370 O O . ALA A 1 190 ? 10.164 -7.991 -8.348 1.00 92.00 190 ALA A O 1
ATOM 1371 N N . HIS A 1 191 ? 11.032 -7.842 -10.418 1.00 90.69 191 HIS A N 1
ATOM 1372 C CA . HIS A 1 191 ? 11.663 -9.166 -10.402 1.00 90.69 191 HIS A CA 1
ATOM 1373 C C . HIS A 1 191 ? 10.685 -10.302 -10.040 1.00 90.69 191 HIS A C 1
ATOM 1375 O O . HIS A 1 191 ? 11.041 -11.253 -9.345 1.00 90.69 191 HIS A O 1
ATOM 1381 N N . GLY A 1 192 ? 9.431 -10.193 -10.492 1.00 86.69 192 GLY A N 1
ATOM 1382 C CA . GLY A 1 192 ? 8.384 -11.184 -10.222 1.00 86.69 192 GLY A CA 1
ATOM 1383 C C . GLY A 1 192 ? 7.769 -11.120 -8.819 1.00 86.69 192 GLY A C 1
ATOM 1384 O O . GLY A 1 192 ? 6.973 -11.991 -8.480 1.00 86.69 192 GLY A O 1
ATOM 1385 N N . LEU A 1 193 ? 8.090 -10.100 -8.016 1.00 87.25 193 LEU A N 1
ATOM 1386 C CA . LEU A 1 193 ? 7.488 -9.865 -6.701 1.00 87.25 193 LEU A CA 1
ATOM 1387 C C . LEU A 1 193 ? 6.600 -8.613 -6.708 1.00 87.25 193 LEU A C 1
ATOM 1389 O O . LEU A 1 193 ? 6.952 -7.626 -7.353 1.00 87.25 193 LEU A O 1
ATOM 1393 N N . PRO A 1 194 ? 5.474 -8.607 -5.974 1.00 88.94 194 PRO A N 1
ATOM 1394 C CA . PRO A 1 194 ? 4.613 -7.437 -5.862 1.00 88.94 194 PRO A CA 1
ATOM 1395 C C . PRO A 1 194 ? 5.284 -6.359 -4.997 1.00 88.94 194 PRO A C 1
ATOM 1397 O O . PRO A 1 194 ? 5.609 -6.589 -3.833 1.00 88.94 194 PRO A O 1
ATOM 1400 N N . VAL A 1 195 ? 5.481 -5.161 -5.546 1.00 93.12 195 VAL A N 1
ATOM 1401 C CA . VAL A 1 195 ? 6.154 -4.049 -4.841 1.00 93.12 195 VAL A CA 1
ATOM 1402 C C . VAL A 1 195 ? 5.271 -2.821 -4.654 1.00 93.12 195 VAL A C 1
ATOM 1404 O O . VAL A 1 195 ? 5.513 -2.014 -3.754 1.00 93.12 195 VAL A O 1
ATOM 1407 N N . ALA A 1 196 ? 4.231 -2.675 -5.472 1.00 95.44 196 ALA A N 1
ATOM 1408 C CA . ALA A 1 196 ? 3.312 -1.546 -5.431 1.00 95.44 196 ALA A CA 1
ATOM 1409 C C . ALA A 1 196 ? 1.874 -2.013 -5.656 1.00 95.44 196 ALA A C 1
ATOM 1411 O O . ALA A 1 196 ? 1.650 -2.910 -6.460 1.00 95.44 196 ALA A O 1
ATOM 1412 N N . ALA A 1 197 ? 0.902 -1.370 -5.017 1.00 95.56 197 ALA A N 1
ATOM 1413 C CA . ALA A 1 197 ? -0.513 -1.563 -5.323 1.00 95.56 197 ALA A CA 1
ATOM 1414 C C . ALA A 1 197 ? -1.186 -0.231 -5.649 1.00 95.56 197 ALA A C 1
ATOM 1416 O O . ALA A 1 197 ? -0.904 0.794 -5.026 1.00 95.56 197 ALA A O 1
ATOM 1417 N N . TYR A 1 198 ? -2.089 -0.259 -6.622 1.00 96.38 198 TYR A N 1
ATOM 1418 C CA . TYR A 1 198 ? -3.044 0.803 -6.893 1.00 96.38 198 TYR A CA 1
ATOM 1419 C C . TYR A 1 198 ? -4.315 0.516 -6.114 1.00 96.38 198 TYR A C 1
ATOM 1421 O O . TYR A 1 198 ? -4.963 -0.502 -6.341 1.00 96.38 198 TYR A O 1
ATOM 1429 N N . VAL A 1 199 ? -4.645 1.397 -5.179 1.00 96.06 199 VAL A N 1
ATOM 1430 C CA . VAL A 1 199 ? -5.705 1.173 -4.199 1.00 96.06 199 VAL A CA 1
ATOM 1431 C C . VAL A 1 199 ? -6.656 2.355 -4.140 1.00 96.06 199 VAL A C 1
ATOM 1433 O O . VAL A 1 199 ? -6.251 3.499 -4.383 1.00 96.06 199 VAL A O 1
ATOM 1436 N N . THR A 1 200 ? -7.903 2.081 -3.765 1.00 94.38 200 THR A N 1
ATOM 1437 C CA . THR A 1 200 ? -8.875 3.107 -3.375 1.00 94.38 200 THR A CA 1
ATOM 1438 C C . THR A 1 200 ? -9.281 2.894 -1.926 1.00 94.38 200 THR A C 1
ATOM 1440 O O . THR A 1 200 ? -9.686 1.806 -1.532 1.00 94.38 200 THR A O 1
ATOM 1443 N N . TRP A 1 201 ? -9.205 3.956 -1.132 1.00 93.31 201 TRP A N 1
ATOM 1444 C CA . TRP A 1 201 ? -9.612 3.967 0.272 1.00 93.31 201 TRP A CA 1
ATOM 1445 C C . TRP A 1 201 ? -10.464 5.208 0.555 1.00 93.31 201 TRP A C 1
ATOM 1447 O O . TRP A 1 201 ? -10.418 6.180 -0.199 1.00 93.31 201 TRP A O 1
ATOM 1457 N N . ARG A 1 202 ? -11.267 5.178 1.621 1.00 92.94 202 ARG A N 1
ATOM 1458 C CA . ARG A 1 202 ? -12.028 6.339 2.095 1.00 92.94 202 ARG A CA 1
ATOM 1459 C C . ARG A 1 202 ? -11.382 6.915 3.341 1.00 92.94 202 ARG A C 1
ATOM 1461 O O . ARG A 1 202 ? -11.228 6.194 4.322 1.00 92.94 202 ARG A O 1
ATOM 1468 N N . ASP A 1 203 ? -11.047 8.198 3.299 1.00 89.50 203 ASP A N 1
ATOM 1469 C CA . ASP A 1 203 ? -10.484 8.892 4.453 1.00 89.50 203 ASP A CA 1
ATOM 1470 C C . ASP A 1 203 ? -11.464 9.016 5.627 1.00 89.50 203 ASP A C 1
ATOM 1472 O O . ASP A 1 203 ? -12.623 8.604 5.560 1.00 89.50 203 ASP A O 1
ATOM 1476 N N . ASP A 1 204 ? -10.979 9.589 6.724 1.00 87.62 204 ASP A N 1
ATOM 1477 C CA . ASP A 1 204 ? -11.750 9.892 7.933 1.00 87.62 204 ASP A CA 1
ATOM 1478 C C . ASP A 1 204 ? -12.974 10.785 7.660 1.00 87.62 204 ASP A C 1
ATOM 1480 O O . ASP A 1 204 ? -13.922 10.807 8.442 1.00 87.62 204 ASP A O 1
ATOM 1484 N N . LYS A 1 205 ? -12.987 11.487 6.523 1.00 91.44 205 LYS A N 1
ATOM 1485 C CA . LYS A 1 205 ? -14.083 12.343 6.054 1.00 91.44 205 LYS A CA 1
ATOM 1486 C C . LYS A 1 205 ? -14.982 11.632 5.040 1.00 91.44 205 LYS A C 1
ATOM 1488 O O . LYS A 1 205 ? -15.864 12.259 4.456 1.00 91.44 205 LYS A O 1
ATOM 1493 N N . GLY A 1 206 ? -14.756 10.341 4.799 1.00 92.62 206 GLY A N 1
ATOM 1494 C CA . GLY A 1 206 ? -15.483 9.526 3.830 1.00 92.62 206 GLY A CA 1
ATOM 1495 C C . GLY A 1 206 ? -15.131 9.821 2.370 1.00 92.62 206 GLY A C 1
ATOM 1496 O O . GLY A 1 206 ? -15.774 9.276 1.468 1.00 92.62 206 GLY A O 1
ATOM 1497 N N . LYS A 1 207 ? -14.127 10.660 2.098 1.00 94.00 207 LYS A N 1
ATOM 1498 C CA . LYS A 1 207 ? -13.704 10.995 0.740 1.00 94.00 207 LYS A CA 1
ATOM 1499 C C . LYS A 1 207 ? -12.862 9.857 0.175 1.00 94.00 207 LYS A C 1
ATOM 1501 O O . LYS A 1 207 ? -11.865 9.449 0.764 1.00 94.00 207 LYS A O 1
ATOM 1506 N N . ALA A 1 208 ? -13.235 9.384 -1.012 1.00 94.31 208 ALA A N 1
ATOM 1507 C CA . ALA A 1 208 ? -12.430 8.416 -1.743 1.00 94.31 208 ALA A CA 1
ATOM 1508 C C . ALA A 1 208 ? -11.098 9.046 -2.183 1.00 94.31 208 ALA A C 1
ATOM 1510 O O . ALA A 1 208 ? -11.063 10.094 -2.836 1.00 94.31 208 ALA A O 1
ATOM 1511 N N . VAL A 1 209 ? -10.000 8.389 -1.831 1.00 95.12 209 VAL A N 1
ATOM 1512 C CA . VAL A 1 209 ? -8.646 8.717 -2.255 1.00 95.12 209 VAL A CA 1
ATOM 1513 C C . VAL A 1 209 ? -8.072 7.492 -2.943 1.00 95.12 209 VAL A C 1
ATOM 1515 O O . VAL A 1 209 ? -8.001 6.405 -2.371 1.00 95.12 209 VAL A O 1
ATOM 1518 N N . THR A 1 210 ? -7.631 7.703 -4.175 1.00 96.69 210 THR A N 1
ATOM 1519 C CA . THR A 1 210 ? -7.060 6.660 -5.016 1.00 96.69 210 THR A CA 1
ATOM 1520 C C . THR A 1 210 ? -5.601 6.984 -5.303 1.00 96.69 210 THR A C 1
ATOM 1522 O O . THR A 1 210 ? -5.257 8.125 -5.630 1.00 96.69 210 THR A O 1
ATOM 1525 N N . GLY A 1 211 ? -4.727 5.992 -5.177 1.00 97.12 211 GLY A N 1
ATOM 1526 C CA . GLY A 1 211 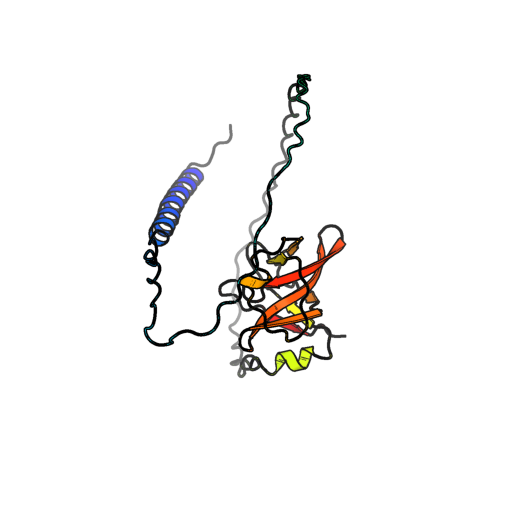? -3.303 6.184 -5.401 1.00 97.12 211 GLY A CA 1
ATOM 1527 C C . GLY A 1 211 ? -2.490 4.913 -5.240 1.00 97.12 211 GLY A C 1
ATOM 1528 O O . GLY A 1 211 ? -3.021 3.808 -5.211 1.00 97.12 211 GLY A O 1
ATOM 1529 N N . ILE A 1 212 ? -1.180 5.099 -5.170 1.00 97.50 212 ILE A N 1
ATOM 1530 C CA . ILE A 1 212 ? -0.187 4.036 -5.147 1.00 97.50 212 ILE A CA 1
ATOM 1531 C C . ILE A 1 212 ? 0.385 3.893 -3.741 1.00 97.50 212 ILE A C 1
ATOM 1533 O O . ILE A 1 212 ? 0.799 4.883 -3.130 1.00 97.50 212 ILE A O 1
ATOM 1537 N N . VAL A 1 213 ? 0.437 2.662 -3.250 1.00 96.00 213 VAL A N 1
ATOM 1538 C CA . VAL A 1 213 ? 1.020 2.286 -1.958 1.00 96.00 213 VAL A CA 1
ATOM 1539 C C . VAL A 1 213 ? 2.140 1.275 -2.163 1.00 96.00 213 VAL A C 1
ATOM 1541 O O . VAL A 1 213 ? 2.095 0.474 -3.096 1.00 96.00 213 VAL A O 1
ATOM 1544 N N . ALA A 1 214 ? 3.159 1.336 -1.308 1.00 94.88 214 ALA A N 1
ATOM 1545 C CA . ALA A 1 214 ? 4.238 0.357 -1.310 1.00 94.88 214 ALA A CA 1
ATOM 1546 C C . ALA A 1 214 ? 3.753 -0.921 -0.627 1.00 94.88 214 ALA A C 1
ATOM 1548 O O . ALA A 1 214 ? 3.160 -0.850 0.448 1.00 94.88 214 ALA A O 1
ATOM 1549 N N . LEU A 1 215 ? 4.037 -2.070 -1.235 1.00 91.44 215 LEU A N 1
ATOM 1550 C CA . LEU A 1 215 ? 3.771 -3.380 -0.634 1.00 91.44 215 LEU A CA 1
ATOM 1551 C C . LEU A 1 215 ? 4.972 -3.905 0.163 1.00 91.44 215 LEU A C 1
ATOM 1553 O O . LEU A 1 215 ? 4.811 -4.739 1.045 1.00 91.44 215 LEU A O 1
ATOM 1557 N N . SER A 1 216 ? 6.168 -3.375 -0.095 1.00 87.00 216 SER A N 1
ATOM 1558 C CA . SER A 1 216 ? 7.369 -3.629 0.702 1.00 87.00 216 SER A CA 1
ATOM 1559 C C . SER A 1 216 ? 7.620 -2.455 1.654 1.00 87.00 216 SER A C 1
ATOM 1561 O O . SER A 1 216 ? 8.122 -1.406 1.232 1.00 87.00 216 SER A O 1
ATOM 1563 N N . ILE A 1 217 ? 7.266 -2.608 2.932 1.00 81.88 217 ILE A N 1
ATOM 1564 C CA . ILE A 1 217 ? 7.488 -1.587 3.967 1.00 81.88 217 ILE A CA 1
ATOM 1565 C C . ILE A 1 217 ? 8.479 -2.147 4.988 1.00 81.88 217 ILE A C 1
ATOM 1567 O O . ILE A 1 217 ? 8.096 -2.841 5.927 1.00 81.88 217 ILE A O 1
ATOM 1571 N N . GLY A 1 218 ? 9.764 -1.847 4.787 1.00 82.12 218 GLY A N 1
ATOM 1572 C CA . GLY A 1 218 ? 10.839 -2.372 5.629 1.00 82.12 218 GLY A CA 1
ATOM 1573 C C . GLY A 1 218 ? 10.941 -3.894 5.528 1.00 82.12 218 GLY A C 1
ATOM 1574 O O . GLY A 1 218 ? 11.134 -4.433 4.442 1.00 82.12 218 GLY A O 1
ATOM 1575 N N . ASP A 1 219 ? 10.806 -4.561 6.666 1.00 76.88 219 ASP A N 1
ATOM 1576 C CA . ASP A 1 219 ? 10.827 -6.013 6.856 1.00 76.88 219 ASP A CA 1
ATOM 1577 C C . ASP A 1 219 ? 9.432 -6.662 6.790 1.00 76.88 219 ASP A C 1
ATOM 1579 O O . ASP A 1 219 ? 9.305 -7.885 6.874 1.00 76.88 219 ASP A O 1
ATOM 1583 N N . LYS A 1 220 ? 8.368 -5.866 6.631 1.00 75.50 220 LYS A N 1
ATOM 1584 C CA . LYS A 1 220 ? 6.998 -6.379 6.650 1.00 75.50 220 LYS A CA 1
ATOM 1585 C C . LYS A 1 220 ? 6.550 -6.867 5.283 1.00 75.50 220 LYS A C 1
ATOM 1587 O O . LYS A 1 220 ? 6.581 -6.133 4.295 1.00 75.50 220 LYS A O 1
ATOM 1592 N N . VAL A 1 221 ? 6.052 -8.101 5.278 1.00 68.06 221 VAL A N 1
ATOM 1593 C CA . VAL A 1 221 ? 5.344 -8.696 4.147 1.00 68.06 221 VAL A CA 1
ATOM 1594 C C . VAL A 1 221 ? 3.866 -8.370 4.294 1.00 68.06 221 VAL A C 1
ATOM 1596 O O . VAL A 1 221 ? 3.189 -8.848 5.204 1.00 68.06 221 VAL A O 1
ATOM 1599 N N . VAL A 1 222 ? 3.386 -7.524 3.397 1.00 80.88 222 VAL A N 1
ATOM 1600 C CA . VAL A 1 222 ? 1.976 -7.177 3.274 1.00 80.88 222 VAL A CA 1
ATOM 1601 C C . VAL A 1 222 ? 1.210 -8.378 2.708 1.00 80.88 222 VAL A C 1
ATOM 1603 O O . VAL A 1 222 ? 1.661 -8.998 1.743 1.00 80.88 222 VAL A O 1
ATOM 1606 N N . LYS A 1 223 ? 0.072 -8.732 3.316 1.00 83.25 223 LYS A N 1
ATOM 1607 C CA . LYS A 1 223 ? -0.738 -9.883 2.896 1.00 83.25 223 LYS A CA 1
ATOM 1608 C C . LYS A 1 223 ? -1.807 -9.427 1.915 1.00 83.25 223 LYS A C 1
ATOM 1610 O O . LYS A 1 223 ? -2.454 -8.408 2.127 1.00 83.25 223 LYS A O 1
ATOM 1615 N N . LEU A 1 224 ? -2.021 -10.194 0.854 1.00 80.81 224 LEU A N 1
ATOM 1616 C CA . LEU A 1 224 ? -3.182 -10.008 -0.010 1.00 80.81 224 LEU A CA 1
ATOM 1617 C C . LEU A 1 224 ? -4.247 -11.032 0.357 1.00 80.81 224 LEU A C 1
ATOM 1619 O O . LEU A 1 224 ? -3.938 -12.195 0.615 1.00 80.81 224 LEU A O 1
ATOM 1623 N N . VAL A 1 225 ? -5.489 -10.568 0.421 1.00 87.00 225 VAL A N 1
ATOM 1624 C CA . VAL A 1 225 ? -6.646 -11.343 0.864 1.00 87.00 225 VAL A CA 1
ATOM 1625 C C . VAL A 1 225 ? -7.748 -11.244 -0.193 1.00 87.00 225 VAL A C 1
ATOM 1627 O O . VAL A 1 225 ? -8.045 -10.137 -0.651 1.00 87.00 225 VAL A O 1
ATOM 1630 N N . PRO A 1 226 ? -8.360 -12.359 -0.623 1.00 84.81 226 PRO A N 1
ATOM 1631 C CA . PRO A 1 226 ? -9.526 -12.296 -1.493 1.00 84.81 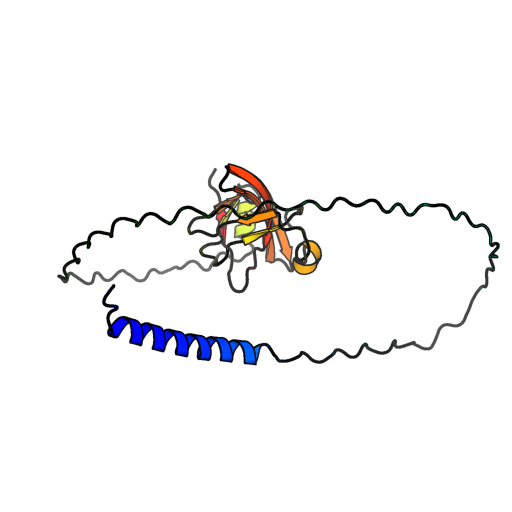226 PRO A CA 1
ATOM 1632 C C . PRO A 1 226 ? -10.686 -11.651 -0.727 1.00 84.81 226 PRO A C 1
ATOM 1634 O O . PRO A 1 226 ? -11.017 -12.053 0.390 1.00 84.81 226 PRO A O 1
ATOM 1637 N N . LEU A 1 227 ? -11.299 -10.632 -1.321 1.00 84.44 227 LEU A N 1
ATOM 1638 C CA . LEU A 1 227 ? -12.528 -10.036 -0.821 1.00 84.44 227 LEU A CA 1
ATOM 1639 C C . LEU A 1 227 ? -13.662 -10.852 -1.433 1.00 84.44 227 LEU A C 1
ATOM 1641 O O . LEU A 1 227 ? -13.992 -10.660 -2.603 1.00 84.44 227 LEU A O 1
ATOM 1645 N N . GLY A 1 228 ? -14.193 -11.812 -0.671 1.00 77.25 228 GLY A N 1
ATOM 1646 C CA . GLY A 1 228 ? -15.319 -12.635 -1.116 1.00 77.25 228 GLY A CA 1
ATOM 1647 C C . GLY A 1 228 ? -16.423 -11.772 -1.739 1.00 77.25 228 GLY A C 1
ATOM 1648 O O . GLY A 1 228 ? -16.738 -10.700 -1.219 1.00 77.25 228 GLY A O 1
ATOM 1649 N N . THR A 1 229 ? -16.940 -12.216 -2.885 1.00 58.12 229 THR A N 1
ATOM 1650 C CA . THR A 1 229 ? -18.044 -11.571 -3.616 1.00 58.12 229 THR A CA 1
ATOM 1651 C C . THR A 1 229 ? -19.373 -11.715 -2.902 1.00 58.12 229 THR A C 1
ATOM 1653 O O . THR A 1 229 ? -19.637 -12.840 -2.421 1.00 58.12 229 THR A O 1
#

Sequence (229 aa):
MARMNKRLLIILAVFAVWFVVGYGVTYLVVSDPGPERTPAAPTVGPDGAPDAAVAHARPGADTAASAAPSVDAGAVVVAPSPQDAPSPQDAPSPQDAPSPQDADDAAVVAVAPAEDAASPPKAKDWWDACLDQRCGVDFGRVSGGISIRRGTLRHGEEVVWRERFGGAKRLGMLPAADDTVVEVHGVGMAHGLPVAAYVTWRDDKGKAVTGIVALSIGDKVVKLVPLGT

Secondary structure (DSSP, 8-state):
-----HHHHHHHHHHHHHHHHHHHHHHHHT-------PPPP-------------------------------------PPPPPPPPPPPPPPPPPPPPPPPP--------PPP-----PPPPTTHHHHHHHSS-EEEE--S-TT-EEEES----TTEE--HHHHTTTSPEEEEE---TT-EEEEEEEEEETTEEEEEEEEEE-TTS-EEEEEEESEETTEEPEEEE---

pLDDT: mean 73.04, std 19.09, range [37.84, 97.69]